Protein AF-A0A9N7RG91-F1 (afdb_monomer_lite)

Secondary structure (DSSP, 8-state):
------------------------------------------------PPP----PPPPHHHHHHHHHHHHHHHHHHHHHHHHHHHHHHHHHHHHHHHHHHHHHGGGGGT--HHHHHHHHHTTHHHHHHHHHHHHHHHHTSTT-HHHHGGGTHHHHHHHHHHHHHHHHHHHSSPPPHHHHHHHHT--SS------

Foldseek 3Di:
DDDDDDDDDDDDPDDDPDDPDDDDDDDDDDDDDDDDDDDDDDDDDDDPDDDDDDPPPQDPVNVVVVVVVVVVVVVVVVVVVLLVVLLVLLVQLVVLLVQLVVLCVCVVVVDDLVNSLVSNLVSLVVLLVSVVVNVVSVVVPPPCCVVNVVSNVVSLVSLQVSVQVNVCSVPVDGDDPVNSCVSNVHDPDDDPPPD

InterPro domains:
  IPR002848 Translin family [PF01997] (83-185)
  IPR002848 Translin family [PTHR10741] (62-185)
  IPR016068 Translin, N-terminal [G3DSA:1.20.58.190] (51-189)
  IPR036081 Translin superfamily [SSF74784] (65-187)

Sequence (195 aa):
MKSFFRSAIYTKLSFPIRPLNPNPHRAAPLALLLRPSAGGLSTLSSMASDGSGSNAPPSPTAAALEKQFEVFRHQLDGSGGLRELLRGVASEIESVTRIIQSSLLLIHQSRPVPEVLEKAKGRIGELRELYSKLAGIIQEYPGQYYRYHGDWRTETQTVVSLLAFMHYLETENLLLHAEAEEKLGCKFYLPRKIL

Structure (mmCIF, N/CA/C/O backbone):
data_AF-A0A9N7RG91-F1
#
_entry.id   AF-A0A9N7RG91-F1
#
loop_
_atom_site.group_PDB
_atom_site.id
_atom_site.type_symbol
_atom_site.label_atom_id
_atom_site.label_alt_id
_atom_site.label_comp_id
_atom_site.label_asym_id
_atom_site.label_entity_id
_atom_site.label_seq_id
_atom_site.pdbx_PDB_ins_code
_atom_site.Cartn_x
_atom_site.Cartn_y
_atom_site.Cartn_z
_atom_site.occupancy
_atom_site.B_iso_or_equiv
_atom_site.auth_seq_id
_atom_site.auth_comp_id
_atom_site.auth_asym_id
_atom_site.auth_atom_id
_atom_site.pdbx_PDB_model_num
ATOM 1 N N . MET A 1 1 ? 1.715 22.296 51.069 1.00 37.09 1 MET A N 1
ATOM 2 C CA . MET A 1 1 ? 2.928 21.762 51.729 1.00 37.09 1 MET A CA 1
ATOM 3 C C . MET A 1 1 ? 2.980 20.254 51.526 1.00 37.09 1 MET A C 1
ATOM 5 O O . MET A 1 1 ? 1.991 19.605 51.818 1.00 37.09 1 MET A O 1
ATOM 9 N N . LYS A 1 2 ? 4.150 19.762 51.087 1.00 38.12 2 LYS A N 1
ATOM 10 C CA . LYS A 1 2 ? 4.648 18.366 51.095 1.00 38.12 2 LYS A CA 1
ATOM 11 C C . LYS A 1 2 ? 4.181 17.413 49.975 1.00 38.12 2 LYS A C 1
ATOM 13 O O . LYS A 1 2 ? 3.261 16.623 50.111 1.00 38.12 2 LYS A O 1
ATOM 18 N N . SER A 1 3 ? 4.949 17.514 48.888 1.00 31.98 3 SER A N 1
ATOM 19 C CA . SER A 1 3 ? 5.352 16.473 47.929 1.00 31.98 3 SER A CA 1
ATOM 20 C C . SER A 1 3 ? 5.931 15.221 48.612 1.00 31.98 3 SER A C 1
ATOM 22 O O . SER A 1 3 ? 6.576 15.364 49.647 1.00 31.98 3 SER A O 1
ATOM 24 N N . PHE A 1 4 ? 5.750 14.034 48.013 1.00 38.75 4 PHE A N 1
ATOM 25 C CA . PHE A 1 4 ? 6.802 13.196 47.392 1.00 38.75 4 PHE A CA 1
ATOM 26 C C . PHE A 1 4 ? 6.316 11.745 47.250 1.00 38.75 4 PHE A C 1
ATOM 28 O O . PHE A 1 4 ? 6.217 11.043 48.244 1.00 38.75 4 PHE A O 1
ATOM 35 N N . PHE A 1 5 ? 6.150 11.264 46.016 1.00 40.41 5 PHE A N 1
ATOM 36 C CA . PHE A 1 5 ? 6.590 9.916 45.649 1.00 40.41 5 PHE A CA 1
ATOM 37 C C . PHE A 1 5 ? 7.161 9.963 44.233 1.00 40.41 5 PHE A C 1
ATOM 39 O O . PHE A 1 5 ? 6.484 10.290 43.262 1.00 40.41 5 PHE A O 1
ATOM 46 N N . ARG A 1 6 ? 8.467 9.708 44.159 1.00 37.06 6 ARG A N 1
ATOM 47 C CA . ARG A 1 6 ? 9.227 9.493 42.933 1.00 37.06 6 ARG A CA 1
ATOM 48 C C . ARG A 1 6 ? 9.027 8.037 42.517 1.00 37.06 6 ARG A C 1
ATOM 50 O O . ARG A 1 6 ? 9.235 7.154 43.340 1.00 37.06 6 ARG A O 1
ATOM 57 N N . SER A 1 7 ? 8.735 7.791 41.246 1.00 30.83 7 SER A N 1
ATOM 58 C CA . SER A 1 7 ? 9.111 6.536 40.597 1.00 30.83 7 SER A CA 1
ATOM 59 C C . SER A 1 7 ? 9.621 6.864 39.203 1.00 30.83 7 SER A C 1
ATOM 61 O O . SER A 1 7 ? 8.890 7.361 38.350 1.00 30.83 7 SER A O 1
ATOM 63 N N . ALA A 1 8 ? 10.924 6.674 39.035 1.00 38.06 8 ALA A N 1
ATOM 64 C CA . ALA A 1 8 ? 11.617 6.753 37.769 1.00 38.06 8 ALA A CA 1
ATOM 65 C C . ALA A 1 8 ? 11.768 5.321 37.257 1.00 38.06 8 ALA A C 1
ATOM 67 O O . ALA A 1 8 ? 12.481 4.530 37.870 1.00 38.06 8 ALA A O 1
ATOM 68 N N . ILE A 1 9 ? 11.132 5.002 36.132 1.00 45.16 9 ILE A N 1
ATOM 69 C CA . ILE A 1 9 ? 11.534 3.861 35.311 1.00 45.16 9 ILE A CA 1
ATOM 70 C C . ILE A 1 9 ? 11.903 4.413 33.941 1.00 45.16 9 ILE A C 1
ATOM 72 O O . ILE A 1 9 ? 11.071 4.777 33.114 1.00 45.16 9 ILE A O 1
ATOM 76 N N . TYR A 1 10 ? 13.213 4.527 33.770 1.00 34.75 10 TYR A N 1
ATOM 77 C CA . TYR A 1 10 ? 13.900 4.724 32.510 1.00 34.75 10 TYR A CA 1
ATOM 78 C C . TYR A 1 10 ? 13.773 3.428 31.702 1.00 34.75 10 TYR A C 1
ATOM 80 O O . TYR A 1 10 ? 14.278 2.398 32.137 1.00 34.75 10 TYR A O 1
ATOM 88 N N . THR A 1 11 ? 13.180 3.476 30.508 1.00 33.69 11 THR A N 1
ATOM 89 C CA . THR A 1 11 ? 13.423 2.434 29.499 1.00 33.69 11 THR A CA 1
ATOM 90 C C . THR A 1 11 ? 13.603 3.098 28.142 1.00 33.69 11 THR A C 1
ATOM 92 O O . THR A 1 11 ? 12.647 3.379 27.425 1.00 33.69 11 THR A O 1
ATOM 95 N N . LYS A 1 12 ? 14.859 3.405 27.800 1.00 34.97 12 LYS A N 1
ATOM 96 C CA . LYS A 1 12 ? 15.247 3.719 26.424 1.00 34.97 12 LYS A CA 1
ATOM 97 C C . LYS A 1 12 ? 15.334 2.404 25.651 1.00 34.97 12 LYS A C 1
ATOM 99 O O . LYS A 1 12 ? 16.330 1.696 25.757 1.00 34.97 12 LYS A O 1
ATOM 104 N N . LEU A 1 13 ? 14.303 2.086 24.874 1.00 34.47 13 LEU A N 1
ATOM 105 C CA . LEU A 1 13 ? 14.391 1.078 23.817 1.00 34.47 13 LEU A CA 1
ATOM 106 C C . LEU A 1 13 ? 15.138 1.693 22.627 1.00 34.47 13 LEU A C 1
ATOM 108 O O . LEU A 1 13 ? 14.544 2.232 21.698 1.00 34.47 13 LEU A O 1
ATOM 112 N N . SER A 1 14 ? 16.468 1.657 22.695 1.00 36.44 14 SER A N 1
ATOM 113 C CA . SER A 1 14 ? 17.331 1.900 21.541 1.00 36.44 14 SER A CA 1
ATOM 114 C C . SER A 1 14 ? 17.401 0.614 20.720 1.00 36.44 14 SER A C 1
ATOM 116 O O . SER A 1 14 ? 18.037 -0.352 21.134 1.00 36.44 14 SER A O 1
ATOM 118 N N . PHE A 1 15 ? 16.745 0.593 19.563 1.00 37.28 15 PHE A N 1
ATOM 119 C CA . PHE A 1 15 ? 16.900 -0.473 18.575 1.00 37.28 15 PHE A CA 1
ATOM 120 C C . PHE A 1 15 ? 18.271 -0.346 17.886 1.00 37.28 15 PHE A C 1
ATOM 122 O O . PHE A 1 15 ? 18.539 0.695 17.280 1.00 37.28 15 PHE A O 1
ATOM 129 N N . PRO A 1 16 ? 19.152 -1.362 17.929 1.00 35.19 16 PRO A N 1
ATOM 130 C CA . PRO A 1 16 ? 20.354 -1.358 17.112 1.00 35.19 16 PRO A CA 1
ATOM 131 C C . PRO A 1 16 ? 19.998 -1.803 15.688 1.00 35.19 16 PRO A C 1
ATOM 133 O O . PRO A 1 16 ? 19.671 -2.965 15.446 1.00 35.19 16 PRO A O 1
ATOM 136 N N . ILE A 1 17 ? 20.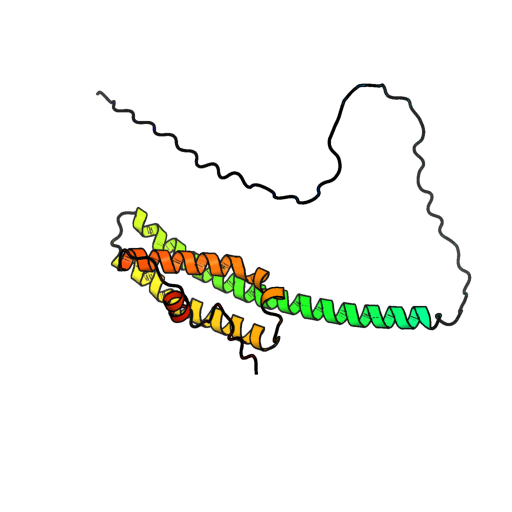094 -0.882 14.726 1.00 42.09 17 ILE A N 1
ATOM 137 C CA . ILE A 1 17 ? 20.160 -1.235 13.305 1.00 42.09 17 ILE A CA 1
ATOM 138 C C . ILE A 1 17 ? 21.485 -1.972 13.099 1.00 42.09 17 ILE A C 1
ATOM 140 O O . ILE A 1 17 ? 22.562 -1.388 13.197 1.00 42.09 17 ILE A O 1
ATOM 144 N N . ARG A 1 18 ? 21.399 -3.277 12.849 1.00 37.19 18 ARG A N 1
ATOM 145 C CA . ARG A 1 18 ? 22.527 -4.136 12.489 1.00 37.19 18 ARG A CA 1
ATOM 146 C C . ARG A 1 18 ? 22.698 -4.092 10.965 1.00 37.19 18 ARG A C 1
ATOM 148 O O . ARG A 1 18 ? 21.834 -4.627 10.273 1.00 37.19 18 ARG A O 1
ATOM 155 N N . PRO A 1 19 ? 23.772 -3.511 10.404 1.00 41.88 19 PRO A N 1
ATOM 156 C CA . PRO A 1 19 ? 24.084 -3.721 8.998 1.00 41.88 19 PRO A CA 1
ATOM 157 C C . PRO A 1 19 ? 24.739 -5.100 8.843 1.00 41.88 19 PRO A C 1
ATOM 159 O O . PRO A 1 19 ? 25.849 -5.336 9.318 1.00 41.88 19 PRO A O 1
ATOM 162 N N . LEU A 1 20 ? 24.044 -6.035 8.193 1.00 40.44 20 LEU A N 1
ATOM 163 C CA . LEU A 1 20 ? 24.650 -7.267 7.689 1.00 40.44 20 LEU A CA 1
ATOM 164 C C . LEU A 1 20 ? 25.345 -6.941 6.362 1.00 40.44 20 LEU A C 1
ATOM 166 O O . LEU A 1 20 ? 24.726 -6.959 5.304 1.00 40.44 20 LEU A O 1
ATOM 170 N N . ASN A 1 21 ? 26.629 -6.600 6.442 1.00 43.72 21 ASN A N 1
ATOM 171 C CA . ASN A 1 21 ? 27.542 -6.584 5.302 1.00 43.72 21 ASN A CA 1
ATOM 172 C C . ASN A 1 21 ? 28.086 -8.013 5.096 1.00 43.72 21 ASN A C 1
ATOM 174 O O . ASN A 1 21 ? 28.737 -8.522 6.013 1.00 43.72 21 ASN A O 1
ATOM 178 N N . PRO A 1 22 ? 27.854 -8.681 3.951 1.00 38.34 22 PRO A N 1
ATOM 179 C CA . PRO A 1 22 ? 28.481 -9.950 3.642 1.00 38.34 22 PRO A CA 1
ATOM 180 C C . PRO A 1 22 ? 29.646 -9.700 2.681 1.00 38.34 22 PRO A C 1
ATOM 182 O O . PRO A 1 22 ? 29.482 -9.749 1.465 1.00 38.34 22 PRO A O 1
ATOM 185 N N . ASN A 1 23 ? 30.843 -9.444 3.205 1.00 39.59 23 ASN A N 1
ATOM 186 C CA . ASN A 1 23 ? 32.048 -9.638 2.405 1.00 39.59 23 ASN A CA 1
ATOM 187 C C . ASN A 1 23 ? 33.181 -10.192 3.283 1.00 39.59 23 ASN A C 1
ATOM 189 O O . ASN A 1 23 ? 33.664 -9.483 4.168 1.00 39.59 23 ASN A O 1
ATOM 193 N N . PRO A 1 24 ? 33.584 -11.463 3.111 1.00 43.25 24 PRO A N 1
ATOM 194 C CA . PRO A 1 24 ? 34.466 -12.138 4.042 1.00 43.25 24 PRO A CA 1
ATOM 195 C C . PRO A 1 24 ? 35.900 -12.152 3.519 1.00 43.25 24 PRO A C 1
ATOM 197 O O . PRO A 1 24 ? 36.456 -13.225 3.359 1.00 43.25 24 PRO A O 1
ATOM 200 N N . HIS A 1 25 ? 36.542 -11.007 3.279 1.00 44.88 25 HIS A N 1
ATOM 201 C CA . HIS A 1 25 ? 37.998 -11.019 3.131 1.00 44.88 25 HIS A CA 1
ATOM 202 C C . HIS A 1 25 ? 38.673 -9.811 3.780 1.00 44.88 25 HIS A C 1
ATOM 204 O O . HIS A 1 25 ? 38.539 -8.673 3.342 1.00 44.88 25 HIS A O 1
ATOM 210 N N . ARG A 1 26 ? 39.520 -10.173 4.753 1.00 36.12 26 ARG A N 1
ATOM 211 C CA . ARG A 1 26 ? 40.743 -9.504 5.215 1.00 36.12 26 ARG A CA 1
ATOM 212 C C . ARG A 1 26 ? 40.619 -8.679 6.498 1.00 36.12 26 ARG A C 1
ATOM 214 O O . ARG A 1 26 ? 40.324 -7.491 6.508 1.00 36.12 26 ARG A O 1
ATOM 221 N N . ALA A 1 27 ? 40.924 -9.370 7.594 1.00 36.78 27 ALA A N 1
ATOM 222 C CA . ALA A 1 27 ? 41.176 -8.809 8.907 1.00 36.78 27 ALA A CA 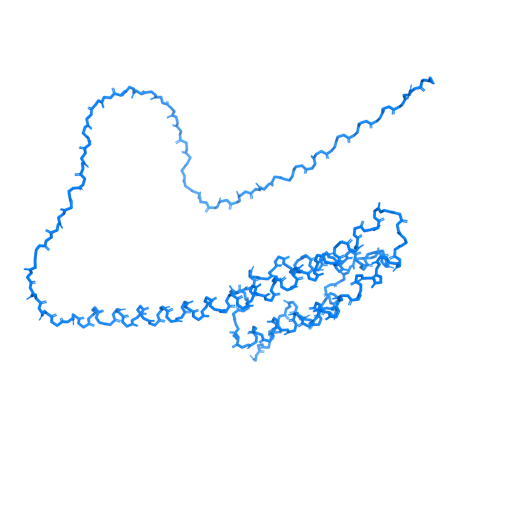1
ATOM 223 C C . ALA A 1 27 ? 42.590 -8.190 9.010 1.00 36.78 27 ALA A C 1
ATOM 225 O O . ALA A 1 27 ? 43.566 -8.815 8.598 1.00 36.78 27 ALA A O 1
ATOM 226 N N . ALA A 1 28 ? 42.634 -7.029 9.679 1.00 39.47 28 ALA A N 1
ATOM 227 C CA . ALA A 1 28 ? 43.622 -6.606 10.688 1.00 39.47 28 ALA A CA 1
ATOM 228 C C . ALA A 1 28 ? 45.043 -6.146 10.225 1.00 39.47 28 ALA A C 1
ATOM 230 O O . ALA A 1 28 ? 45.394 -6.291 9.059 1.00 39.47 28 ALA A O 1
ATOM 231 N N . PRO A 1 29 ? 45.885 -5.586 11.129 1.00 50.09 29 PRO A N 1
ATOM 232 C CA . PRO A 1 29 ? 45.765 -4.231 11.699 1.00 50.09 29 PRO A CA 1
ATOM 233 C C . PRO A 1 29 ? 47.128 -3.479 11.802 1.00 50.09 29 PRO A C 1
ATOM 235 O O . PRO A 1 29 ? 48.170 -4.022 11.462 1.00 50.09 29 PRO A O 1
ATOM 238 N N . LEU A 1 30 ? 47.084 -2.275 12.395 1.00 35.59 30 LEU A N 1
ATOM 239 C CA . LEU A 1 30 ? 48.121 -1.546 13.162 1.00 35.59 30 LEU A CA 1
ATOM 240 C C . LEU A 1 30 ? 48.619 -0.206 12.607 1.00 35.59 30 LEU A C 1
ATOM 242 O O . LEU A 1 30 ? 49.077 -0.054 11.480 1.00 35.59 30 LEU A O 1
ATOM 246 N N . ALA A 1 31 ? 48.524 0.760 13.517 1.00 38.81 31 ALA A N 1
ATOM 247 C CA . ALA A 1 31 ? 49.067 2.101 13.480 1.00 38.81 31 ALA A CA 1
ATOM 248 C C . ALA A 1 31 ? 50.601 2.108 13.535 1.00 38.81 31 ALA A C 1
ATOM 250 O O . ALA A 1 31 ? 51.185 1.264 14.209 1.00 38.81 31 ALA A O 1
ATOM 251 N N . LEU A 1 32 ? 51.221 3.131 12.936 1.00 32.69 32 LEU A N 1
ATOM 252 C CA . LEU A 1 32 ? 52.096 4.109 13.610 1.00 32.69 32 LEU A CA 1
ATOM 253 C C . LEU A 1 32 ? 52.745 5.057 12.580 1.00 32.69 32 LEU A C 1
ATOM 255 O O . LEU A 1 32 ? 53.379 4.618 11.631 1.00 32.69 32 LEU A O 1
ATOM 259 N N . LEU A 1 33 ? 52.541 6.358 12.819 1.00 43.50 33 LEU A N 1
ATOM 260 C CA . LEU A 1 33 ? 53.443 7.508 12.622 1.00 43.50 33 LEU A CA 1
ATOM 261 C C . LEU A 1 33 ? 54.484 7.475 11.484 1.00 43.50 33 LEU A C 1
ATOM 263 O O . LEU A 1 33 ? 55.426 6.699 11.556 1.00 43.50 33 LEU A O 1
ATOM 267 N N . LEU A 1 34 ? 54.444 8.487 10.596 1.00 32.00 34 LEU A N 1
ATOM 268 C CA . LEU A 1 34 ? 55.606 9.336 10.245 1.00 32.00 34 LEU A CA 1
ATOM 269 C C . LEU A 1 34 ? 55.218 10.523 9.326 1.00 32.00 34 LEU A C 1
ATOM 271 O O . LEU A 1 34 ? 54.814 10.338 8.188 1.00 32.00 34 LEU A O 1
ATOM 275 N N . ARG A 1 35 ? 55.356 11.733 9.895 1.00 35.75 35 ARG A N 1
ATOM 276 C CA . ARG A 1 35 ? 55.930 13.006 9.386 1.00 35.75 35 ARG A CA 1
ATOM 277 C C . ARG A 1 35 ? 55.666 13.482 7.928 1.00 35.75 35 ARG A C 1
ATOM 279 O O . ARG A 1 35 ? 55.867 12.723 6.989 1.00 35.75 35 ARG A O 1
ATOM 286 N N . PRO A 1 36 ? 55.365 14.784 7.706 1.00 41.66 36 PRO A N 1
ATOM 287 C CA . PRO A 1 36 ? 55.147 15.334 6.370 1.00 41.66 36 PRO A CA 1
ATOM 288 C C . PRO A 1 36 ? 56.472 15.703 5.686 1.00 41.66 36 PRO A C 1
ATOM 290 O O . PRO A 1 36 ? 57.332 16.343 6.293 1.00 41.66 36 PRO A O 1
ATOM 293 N N . SER A 1 37 ? 56.610 15.341 4.409 1.00 35.97 37 SER A N 1
ATOM 294 C CA . SER A 1 37 ? 57.636 15.870 3.508 1.00 35.97 37 SER A CA 1
ATOM 295 C C . SER A 1 37 ? 56.967 16.388 2.243 1.00 35.97 37 SER A C 1
ATOM 297 O O . SER A 1 37 ? 56.134 15.713 1.644 1.00 35.97 37 SER A O 1
ATOM 299 N N . ALA A 1 38 ? 57.332 17.614 1.885 1.00 45.25 38 ALA A N 1
ATOM 300 C CA . ALA A 1 38 ? 56.874 18.353 0.724 1.00 45.25 38 ALA A CA 1
ATOM 301 C C . ALA A 1 38 ? 57.157 17.616 -0.595 1.00 45.25 38 ALA A C 1
ATOM 303 O O . ALA A 1 38 ? 58.200 16.979 -0.739 1.00 45.25 38 ALA A O 1
ATOM 304 N N . GLY A 1 39 ? 56.262 17.772 -1.575 1.00 35.03 39 GLY A N 1
ATOM 305 C CA . GLY A 1 39 ? 56.524 17.359 -2.952 1.00 35.03 39 GLY A CA 1
ATOM 306 C C . GLY A 1 39 ? 55.283 17.314 -3.842 1.00 35.03 39 GLY A C 1
ATOM 307 O O . GLY A 1 39 ? 54.563 16.328 -3.833 1.00 35.03 39 GLY A O 1
ATOM 308 N N . GLY A 1 40 ? 55.090 18.368 -4.643 1.00 34.41 40 GLY A N 1
ATOM 309 C CA . GLY A 1 40 ? 54.470 18.296 -5.973 1.00 34.41 40 GLY A CA 1
ATOM 310 C C . GLY A 1 40 ? 52.941 18.246 -6.061 1.00 34.41 40 GLY A C 1
ATOM 311 O O . GLY A 1 40 ? 52.355 17.175 -6.164 1.00 34.41 40 GLY A O 1
ATOM 312 N N . LEU A 1 41 ? 52.300 19.416 -6.182 1.00 37.94 41 LEU A N 1
ATOM 313 C CA . LEU A 1 41 ? 51.051 19.523 -6.943 1.00 37.94 41 LEU A CA 1
ATOM 314 C C . LEU A 1 41 ? 51.379 19.270 -8.424 1.00 37.94 41 LEU A C 1
ATOM 316 O O . LEU A 1 41 ? 52.024 20.101 -9.062 1.00 37.94 41 LEU A O 1
ATOM 320 N N . SER A 1 42 ? 50.923 18.152 -8.981 1.00 36.97 42 SER A N 1
ATOM 321 C CA . SER A 1 42 ? 50.860 17.965 -10.432 1.00 36.97 42 SER A CA 1
ATOM 322 C C . SER A 1 42 ? 49.448 18.291 -10.901 1.00 36.97 42 SER A C 1
ATOM 324 O O . SER A 1 42 ? 48.544 17.460 -10.876 1.00 36.97 42 SER A O 1
ATOM 326 N N . THR A 1 43 ? 49.274 19.550 -11.292 1.00 39.56 43 THR A N 1
ATOM 327 C CA . THR A 1 43 ? 48.138 20.059 -12.058 1.00 39.56 43 THR A CA 1
ATOM 328 C C . THR A 1 43 ? 47.950 19.201 -13.311 1.00 39.56 43 THR A C 1
ATOM 330 O O . THR A 1 43 ? 48.836 19.150 -14.164 1.00 39.56 43 THR A O 1
ATOM 333 N N . LEU A 1 44 ? 46.807 18.520 -13.426 1.00 42.97 44 LEU A N 1
ATOM 334 C CA . LEU A 1 44 ? 46.411 17.818 -14.647 1.00 42.97 44 LEU A CA 1
ATOM 335 C C . LEU A 1 44 ? 46.201 18.857 -15.756 1.00 42.97 44 LEU A C 1
ATOM 337 O O . LEU A 1 44 ? 45.242 19.627 -15.737 1.00 42.97 44 LEU A O 1
ATOM 341 N N . SER A 1 45 ? 47.149 18.905 -16.690 1.00 41.94 45 SER A N 1
ATOM 342 C CA . SER A 1 45 ? 47.078 19.730 -17.890 1.00 41.94 45 SER A CA 1
ATOM 343 C C . SER A 1 45 ? 46.026 19.159 -18.843 1.00 41.94 45 SER A C 1
ATOM 345 O O . SER A 1 45 ? 46.094 18.000 -19.251 1.00 41.94 45 SER A O 1
ATOM 347 N N . SER A 1 46 ? 45.040 19.993 -19.164 1.00 45.41 46 SER A N 1
ATOM 348 C CA . SER A 1 46 ? 44.055 19.790 -20.222 1.00 45.41 46 SER A CA 1
ATOM 349 C C . SER A 1 46 ? 44.758 19.796 -21.582 1.00 45.41 46 SER A C 1
ATOM 351 O O . SER A 1 46 ? 45.235 20.838 -22.031 1.00 45.41 46 SER A O 1
ATOM 353 N N . MET A 1 47 ? 44.823 18.643 -22.247 1.00 49.19 47 MET A N 1
ATOM 354 C CA . MET A 1 47 ? 45.175 18.570 -23.664 1.00 49.19 47 MET A CA 1
ATOM 355 C C . MET A 1 47 ? 43.898 18.765 -24.485 1.00 49.19 47 MET A C 1
ATOM 357 O O . MET A 1 47 ? 43.183 17.812 -24.787 1.00 49.19 47 MET A O 1
ATOM 361 N N . ALA A 1 48 ? 43.613 20.016 -24.845 1.00 47.66 48 ALA A N 1
ATOM 362 C CA . ALA A 1 48 ? 42.766 20.307 -25.992 1.00 47.66 48 ALA A CA 1
ATOM 363 C C . ALA A 1 48 ? 43.558 19.924 -27.252 1.00 47.66 48 ALA A C 1
ATOM 365 O O . ALA A 1 48 ? 44.546 20.577 -27.580 1.00 47.66 48 ALA A O 1
ATOM 366 N N . SER A 1 49 ? 43.170 18.829 -27.911 1.00 50.28 49 SER A N 1
ATOM 367 C CA . SER A 1 49 ? 43.648 18.533 -29.261 1.00 50.28 49 SER A CA 1
ATOM 368 C C . SER A 1 49 ? 42.759 19.231 -30.276 1.00 50.28 49 SER A C 1
ATOM 370 O O . SER A 1 49 ? 41.544 19.045 -30.317 1.00 50.28 49 SER A O 1
ATOM 372 N N . ASP A 1 50 ? 43.451 20.061 -31.039 1.00 45.88 50 ASP A N 1
ATOM 373 C CA . ASP A 1 50 ? 43.040 20.816 -32.203 1.00 45.88 50 ASP A CA 1
ATOM 374 C C . ASP A 1 50 ? 42.516 19.907 -33.329 1.00 45.88 50 ASP A C 1
ATOM 376 O O . ASP A 1 50 ? 42.853 18.723 -33.424 1.00 45.88 50 ASP A O 1
ATOM 380 N N . GLY A 1 51 ? 41.641 20.469 -34.158 1.00 51.72 51 GLY A N 1
ATOM 381 C CA . GLY A 1 51 ? 40.848 19.748 -35.142 1.00 51.72 51 GLY A CA 1
ATOM 382 C C . GLY A 1 51 ? 41.671 19.112 -36.263 1.00 51.72 51 GLY A C 1
ATOM 383 O O . GLY A 1 51 ? 42.460 19.763 -36.939 1.00 51.72 51 GLY A O 1
ATOM 384 N N . SER A 1 52 ? 41.383 17.842 -36.548 1.00 48.72 52 SER A N 1
ATOM 385 C CA . SER A 1 52 ? 41.632 17.245 -37.859 1.00 48.72 52 SER A CA 1
ATOM 386 C C . SER A 1 52 ? 40.460 16.337 -38.210 1.00 48.72 52 SER A C 1
ATOM 388 O O . SER A 1 52 ? 40.241 15.290 -37.596 1.00 48.72 52 SER A O 1
ATOM 390 N N . GLY A 1 53 ? 39.644 16.808 -39.156 1.00 52.31 53 GLY A N 1
ATOM 391 C CA . GLY A 1 53 ? 38.456 16.127 -39.648 1.00 52.31 53 GLY A CA 1
ATOM 392 C C . GLY A 1 53 ? 38.819 14.808 -40.316 1.00 52.31 53 GLY A C 1
ATOM 393 O O .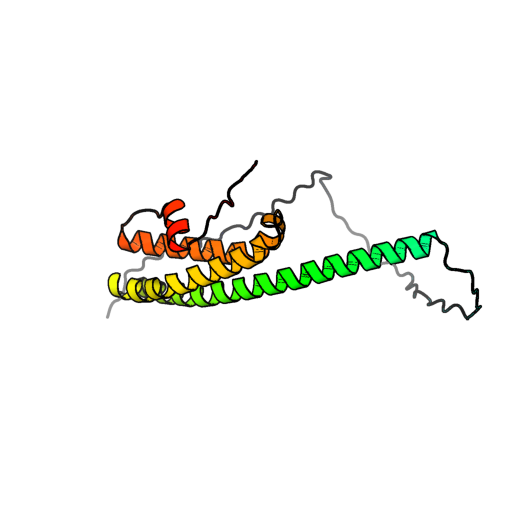 GLY A 1 53 ? 39.133 14.763 -41.501 1.00 52.31 53 GLY A O 1
ATOM 394 N N . SER A 1 54 ? 38.725 13.723 -39.557 1.00 48.94 54 SER A N 1
ATOM 395 C CA . SER A 1 54 ? 38.617 12.379 -40.103 1.00 48.94 54 SER A CA 1
ATOM 396 C C . SER A 1 54 ? 37.137 12.012 -40.147 1.00 48.94 54 SER A C 1
ATOM 398 O O . SER A 1 54 ? 36.570 11.492 -39.193 1.00 48.94 54 SER A O 1
ATOM 400 N N . ASN A 1 55 ? 36.498 12.267 -41.292 1.00 56.88 55 ASN A N 1
ATOM 401 C CA . ASN A 1 55 ? 35.260 11.580 -41.664 1.00 56.88 55 ASN A CA 1
ATOM 402 C C . ASN A 1 55 ? 35.601 10.116 -41.999 1.00 56.88 55 ASN A C 1
ATOM 404 O O . ASN A 1 55 ? 35.478 9.675 -43.139 1.00 56.88 55 ASN A O 1
ATOM 408 N N . ALA A 1 56 ? 36.099 9.370 -41.013 1.00 58.38 56 ALA A N 1
ATOM 409 C CA . ALA A 1 56 ? 36.076 7.922 -41.074 1.00 58.38 56 ALA A CA 1
ATOM 410 C C . ALA A 1 56 ? 34.609 7.507 -40.873 1.00 58.38 56 ALA A C 1
ATOM 412 O O . ALA A 1 56 ? 33.991 7.970 -39.909 1.00 58.38 56 ALA A O 1
ATOM 413 N N . PRO A 1 57 ? 34.015 6.690 -41.764 1.00 63.69 57 PRO A N 1
ATOM 414 C CA . PRO A 1 57 ? 32.662 6.198 -41.546 1.00 63.69 57 PRO A CA 1
ATOM 415 C C . PRO A 1 57 ? 32.610 5.523 -40.169 1.00 63.69 57 PRO A C 1
ATOM 417 O O . PRO A 1 57 ? 33.567 4.824 -39.811 1.00 63.69 57 PRO A O 1
ATOM 420 N N . PRO A 1 58 ? 31.546 5.751 -39.373 1.00 65.50 58 PRO A N 1
ATOM 421 C CA . PRO A 1 58 ? 31.445 5.160 -38.049 1.00 65.50 58 PRO A CA 1
ATOM 422 C C . PRO A 1 58 ? 31.659 3.656 -38.186 1.00 65.50 58 PRO A C 1
ATOM 424 O O . PRO A 1 58 ? 30.998 3.005 -38.998 1.00 65.50 58 PRO A O 1
ATOM 427 N N . SER A 1 59 ? 32.629 3.123 -37.434 1.00 79.56 59 SER A N 1
ATOM 428 C CA . SER A 1 59 ? 32.899 1.686 -37.417 1.00 79.56 59 SER A CA 1
ATOM 429 C C . SER A 1 59 ? 31.564 0.953 -37.242 1.00 79.56 59 SER A C 1
ATOM 431 O O . SER A 1 59 ? 30.808 1.325 -36.338 1.00 79.56 59 SER A O 1
ATOM 433 N N . PRO A 1 60 ? 31.237 -0.059 -38.069 1.00 79.06 60 PRO A N 1
ATOM 434 C CA . PRO A 1 60 ? 29.964 -0.777 -37.979 1.00 79.06 60 PRO A CA 1
ATOM 435 C C . PRO A 1 60 ? 29.663 -1.267 -36.556 1.00 79.06 60 PRO A C 1
ATOM 437 O O . PRO A 1 60 ? 28.515 -1.262 -36.116 1.00 79.06 60 PRO A O 1
ATOM 440 N N . THR A 1 61 ? 30.713 -1.603 -35.802 1.00 88.94 61 THR A N 1
ATOM 441 C CA . THR A 1 61 ? 30.647 -1.966 -34.385 1.00 88.94 61 THR A CA 1
ATOM 442 C C . THR A 1 61 ? 30.213 -0.800 -33.492 1.00 88.94 61 THR A C 1
ATOM 444 O O . THR A 1 61 ? 29.368 -0.986 -32.625 1.00 88.94 61 THR A O 1
ATOM 447 N N . ALA A 1 62 ? 30.744 0.408 -33.702 1.00 89.38 62 ALA A N 1
ATOM 448 C CA . ALA A 1 62 ? 30.374 1.592 -32.923 1.00 89.38 62 ALA A CA 1
ATOM 449 C C . ALA A 1 62 ? 28.912 1.997 -33.170 1.00 89.38 62 ALA A C 1
ATOM 451 O O . ALA A 1 62 ? 28.177 2.253 -32.220 1.00 89.38 62 ALA A O 1
ATOM 452 N N . ALA A 1 63 ? 28.459 1.967 -34.427 1.00 89.38 63 ALA A N 1
ATOM 453 C CA . ALA A 1 63 ? 27.060 2.229 -34.767 1.00 89.38 63 ALA A CA 1
ATOM 454 C C . ALA A 1 63 ? 26.105 1.173 -34.172 1.00 89.38 63 ALA A C 1
ATOM 456 O O . ALA A 1 63 ? 25.009 1.503 -33.715 1.00 89.38 63 ALA A O 1
ATOM 457 N N . ALA A 1 64 ? 26.524 -0.097 -34.136 1.00 93.56 64 ALA A N 1
ATOM 458 C CA . ALA A 1 64 ? 25.758 -1.165 -33.497 1.00 93.56 64 ALA A CA 1
ATOM 459 C C . ALA A 1 64 ? 25.648 -0.978 -31.973 1.00 93.56 64 ALA A C 1
ATOM 461 O O . ALA A 1 64 ? 24.568 -1.184 -31.419 1.00 93.56 64 ALA A O 1
ATOM 462 N N . LEU A 1 65 ? 26.730 -0.557 -31.307 1.00 95.88 65 LEU A N 1
ATOM 463 C CA . LEU A 1 65 ? 26.719 -0.249 -29.874 1.00 95.88 65 LEU A CA 1
ATOM 464 C C . LEU A 1 65 ? 25.826 0.954 -29.557 1.00 95.88 65 LEU A C 1
ATOM 466 O O . LEU A 1 65 ? 25.022 0.869 -28.634 1.00 95.88 65 LEU A O 1
ATOM 470 N N . GLU A 1 66 ? 25.897 2.034 -30.338 1.00 95.62 66 GLU A N 1
ATOM 471 C CA . GLU A 1 66 ? 25.035 3.208 -30.133 1.00 95.62 66 GLU A CA 1
ATOM 472 C C . GLU A 1 66 ? 23.553 2.824 -30.202 1.00 95.62 66 GLU A C 1
ATOM 474 O O . GLU A 1 66 ? 22.759 3.180 -29.333 1.00 95.62 66 GLU A O 1
ATOM 479 N N . LYS A 1 67 ? 23.186 1.982 -31.175 1.00 95.75 67 LYS A N 1
ATOM 480 C CA . LYS A 1 67 ? 21.826 1.447 -31.274 1.00 95.75 67 LYS A CA 1
ATOM 481 C C . LYS A 1 67 ? 21.425 0.634 -30.036 1.00 95.75 67 LYS A C 1
ATOM 483 O O . LYS A 1 67 ? 20.277 0.719 -29.605 1.00 95.75 67 LYS A O 1
ATOM 488 N N . GLN A 1 68 ? 22.334 -0.159 -29.462 1.00 97.50 68 GLN A N 1
ATOM 489 C CA . GLN A 1 68 ? 22.058 -0.898 -28.224 1.00 97.50 68 GLN A CA 1
ATOM 490 C C . GLN A 1 68 ? 21.843 0.043 -27.034 1.00 97.50 68 GLN A C 1
ATOM 492 O O . GLN A 1 68 ? 20.910 -0.172 -26.259 1.00 97.50 68 GLN A O 1
ATOM 497 N N . PHE A 1 69 ? 22.657 1.094 -26.905 1.00 97.56 69 PHE A N 1
ATOM 498 C CA . PHE A 1 69 ? 22.485 2.097 -25.857 1.00 97.56 69 PHE A CA 1
ATOM 499 C C . PHE A 1 69 ? 21.182 2.875 -26.013 1.00 97.56 69 PHE A C 1
ATOM 501 O O . PHE A 1 69 ? 20.516 3.110 -25.011 1.00 97.56 69 PHE A O 1
ATOM 508 N N . GLU A 1 70 ? 20.774 3.219 -27.234 1.00 97.81 70 GLU A N 1
ATOM 509 C CA . GLU A 1 70 ? 19.487 3.878 -27.489 1.00 97.81 70 GLU A CA 1
ATOM 510 C C . GLU A 1 70 ? 18.305 3.001 -27.039 1.00 97.81 70 GLU A C 1
ATOM 512 O O . GLU A 1 70 ? 17.417 3.453 -26.319 1.00 97.81 70 GLU A O 1
ATOM 517 N N . VAL A 1 71 ? 18.331 1.703 -27.368 1.00 97.75 71 VAL A N 1
ATOM 518 C CA . VAL A 1 71 ? 17.313 0.752 -26.889 1.00 97.75 71 VAL A CA 1
ATOM 519 C C . VAL A 1 71 ? 17.310 0.672 -25.361 1.00 97.75 71 VAL A C 1
ATOM 521 O O . VAL A 1 71 ? 16.244 0.674 -24.744 1.00 97.75 71 VAL A O 1
ATOM 524 N N . PHE A 1 72 ? 18.488 0.617 -24.737 1.00 97.88 72 PHE A N 1
ATOM 525 C CA . PHE A 1 72 ? 18.600 0.562 -23.283 1.00 97.88 72 PHE A CA 1
ATOM 526 C C . PHE A 1 72 ? 18.100 1.849 -22.612 1.00 97.88 72 PHE A C 1
ATOM 528 O O . PHE A 1 72 ? 17.409 1.770 -21.597 1.00 97.88 72 PHE A O 1
ATOM 535 N N . ARG A 1 73 ? 18.381 3.021 -23.198 1.00 97.31 73 ARG A N 1
ATOM 536 C CA . ARG A 1 73 ? 17.865 4.320 -22.740 1.00 97.31 73 ARG A CA 1
ATOM 537 C C . ARG A 1 73 ? 16.339 4.321 -22.729 1.00 97.31 73 ARG A C 1
ATOM 539 O O . ARG A 1 73 ? 15.752 4.509 -21.670 1.00 97.31 73 ARG A O 1
ATOM 546 N N . HIS A 1 74 ? 15.703 3.954 -23.841 1.00 97.44 74 HIS A N 1
ATOM 547 C CA . HIS A 1 74 ? 14.242 3.860 -23.905 1.00 97.44 74 HIS A CA 1
ATOM 548 C C . HIS A 1 74 ? 13.641 2.891 -22.873 1.00 97.44 74 HIS A C 1
ATOM 550 O O . HIS A 1 74 ? 12.598 3.177 -22.284 1.00 97.44 74 HIS A O 1
ATOM 556 N N . GLN A 1 75 ? 14.292 1.751 -22.619 1.00 95.75 75 GLN A N 1
ATOM 557 C CA . GLN A 1 75 ? 13.845 0.805 -21.589 1.00 95.75 75 GLN A CA 1
ATOM 558 C C . GLN A 1 75 ? 13.961 1.382 -20.171 1.00 95.75 75 GLN A C 1
ATOM 560 O O . GLN A 1 75 ? 13.076 1.157 -19.339 1.00 95.75 75 GLN A O 1
ATOM 565 N N . LEU A 1 76 ? 15.042 2.110 -19.879 1.00 96.38 76 LEU A N 1
ATOM 566 C CA . LEU A 1 76 ? 15.226 2.778 -18.593 1.00 96.38 76 LEU A CA 1
ATOM 567 C C . LEU A 1 76 ? 14.214 3.900 -18.389 1.00 96.38 76 LEU A C 1
ATOM 569 O O . LEU A 1 76 ? 13.631 3.963 -17.310 1.00 96.38 76 LEU A O 1
ATOM 573 N N . ASP A 1 77 ? 13.957 4.710 -19.413 1.00 97.25 77 ASP A N 1
ATOM 574 C CA . ASP A 1 77 ? 12.984 5.801 -19.352 1.00 97.25 77 ASP A CA 1
ATOM 575 C C . ASP A 1 77 ? 11.575 5.263 -19.079 1.00 97.25 77 ASP A C 1
ATOM 577 O O . ASP A 1 77 ? 10.905 5.710 -18.146 1.00 97.25 77 ASP A O 1
ATOM 581 N N . GLY A 1 78 ? 11.157 4.218 -19.804 1.00 95.00 78 GLY A N 1
ATOM 582 C CA . GLY A 1 78 ? 9.880 3.545 -19.550 1.00 95.00 78 GLY A CA 1
ATOM 583 C C . GLY A 1 78 ? 9.799 2.958 -18.136 1.00 95.00 78 GLY A C 1
ATOM 584 O O . GLY A 1 78 ? 8.793 3.109 -17.441 1.00 95.00 78 GLY A O 1
ATOM 585 N N . SER A 1 79 ? 10.888 2.346 -17.656 1.00 95.19 79 SER A N 1
ATOM 586 C CA . SER A 1 79 ? 10.952 1.861 -16.276 1.00 95.19 79 SER A CA 1
ATOM 587 C C . SER A 1 79 ? 10.956 2.995 -15.245 1.00 95.19 79 SER A C 1
ATOM 589 O O . SER A 1 79 ? 10.526 2.754 -14.116 1.00 95.19 79 SER A O 1
ATOM 591 N N . GLY A 1 80 ? 11.490 4.169 -15.575 1.00 96.56 80 GLY A N 1
ATOM 592 C CA . GLY A 1 80 ? 11.500 5.357 -14.726 1.00 96.56 80 GLY A CA 1
ATOM 593 C C . GLY A 1 80 ? 10.092 5.909 -14.550 1.00 96.56 80 GLY A C 1
ATOM 594 O O . GLY A 1 80 ? 9.616 5.997 -13.419 1.00 96.56 80 GLY A O 1
ATOM 595 N N . GLY A 1 81 ? 9.385 6.135 -15.661 1.00 96.75 81 GLY A N 1
ATOM 596 C CA . GLY A 1 81 ? 7.999 6.610 -15.647 1.00 96.75 81 GLY A CA 1
ATOM 597 C C . GLY A 1 81 ? 7.056 5.675 -14.883 1.00 96.75 81 GLY A C 1
ATOM 598 O O . GLY A 1 81 ? 6.239 6.132 -14.085 1.00 96.75 81 GLY A O 1
ATOM 599 N N . LEU A 1 82 ? 7.224 4.354 -15.023 1.00 96.69 82 LEU A N 1
ATOM 600 C CA . LEU A 1 82 ? 6.446 3.390 -14.237 1.00 96.69 82 LEU A CA 1
ATOM 601 C C . LEU A 1 82 ? 6.706 3.526 -12.726 1.00 96.69 82 LEU A C 1
ATOM 603 O O . LEU A 1 82 ? 5.766 3.488 -11.935 1.00 96.69 82 LEU A O 1
ATOM 607 N N . ARG A 1 83 ? 7.962 3.717 -12.300 1.00 97.81 83 ARG A N 1
ATOM 608 C CA . ARG A 1 83 ? 8.285 3.925 -10.875 1.00 97.81 83 ARG A CA 1
ATOM 609 C C . ARG A 1 83 ? 7.673 5.208 -10.331 1.00 97.81 83 ARG A C 1
ATOM 611 O O . ARG A 1 83 ? 7.216 5.220 -9.194 1.00 97.81 83 ARG A O 1
ATOM 618 N N . GLU A 1 84 ? 7.670 6.276 -11.118 1.00 98.19 84 GLU A N 1
ATOM 619 C CA . GLU A 1 84 ? 7.046 7.544 -10.736 1.00 98.19 84 GLU A CA 1
ATOM 620 C C . GLU A 1 84 ? 5.535 7.390 -10.556 1.00 98.19 84 GLU A C 1
ATOM 622 O O . GLU A 1 84 ? 4.999 7.804 -9.529 1.00 98.19 84 GLU A O 1
ATOM 627 N N . LEU A 1 85 ? 4.867 6.701 -11.486 1.00 97.69 85 LEU A N 1
ATOM 628 C CA . LEU A 1 85 ? 3.440 6.395 -11.387 1.00 97.69 85 LEU A CA 1
ATOM 629 C C . LEU A 1 85 ? 3.113 5.595 -10.116 1.00 97.69 85 LEU A C 1
ATOM 631 O O . LEU A 1 85 ? 2.187 5.939 -9.380 1.00 97.69 85 L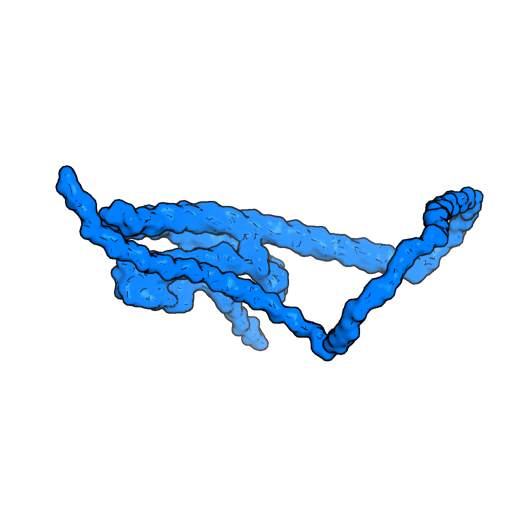EU A O 1
ATOM 635 N N . LEU A 1 86 ? 3.895 4.550 -9.833 1.00 97.44 86 LEU A N 1
ATOM 636 C CA . LEU A 1 86 ? 3.719 3.708 -8.647 1.00 97.44 86 LEU A CA 1
ATOM 637 C C . LEU A 1 86 ? 3.940 4.485 -7.348 1.00 97.44 86 LEU A C 1
ATOM 639 O O . LEU A 1 86 ? 3.147 4.350 -6.417 1.00 97.44 86 LEU A O 1
ATOM 643 N N . ARG A 1 87 ? 4.975 5.332 -7.290 1.00 98.19 87 ARG A N 1
ATOM 644 C CA . ARG A 1 87 ? 5.221 6.206 -6.135 1.00 98.19 87 ARG A CA 1
ATOM 645 C C . ARG A 1 87 ? 4.109 7.223 -5.940 1.00 98.19 87 ARG A C 1
ATOM 647 O O . ARG A 1 87 ? 3.763 7.495 -4.799 1.00 98.19 87 ARG A O 1
ATOM 654 N N . GLY A 1 88 ? 3.511 7.729 -7.019 1.00 98.50 88 GLY A N 1
ATOM 655 C CA . GLY A 1 88 ? 2.320 8.575 -6.941 1.00 98.50 88 GLY A CA 1
ATOM 656 C C . GLY A 1 88 ? 1.184 7.884 -6.184 1.00 98.50 88 GLY A C 1
ATOM 657 O O . GLY A 1 88 ? 0.663 8.434 -5.215 1.00 98.50 88 GLY A O 1
ATOM 658 N N . VAL A 1 89 ? 0.872 6.634 -6.543 1.00 98.38 89 VAL A N 1
ATOM 659 C CA . VAL A 1 89 ? -0.138 5.837 -5.822 1.00 98.38 89 VAL A CA 1
ATOM 660 C C . VAL A 1 89 ? 0.294 5.542 -4.383 1.00 98.38 89 VAL A C 1
ATOM 662 O O . VAL A 1 89 ? -0.522 5.642 -3.471 1.00 98.38 89 VAL A O 1
ATOM 665 N N . ALA A 1 90 ? 1.570 5.225 -4.148 1.00 98.31 90 ALA A N 1
ATOM 666 C CA . ALA A 1 90 ? 2.094 5.002 -2.800 1.00 98.31 90 ALA A CA 1
ATOM 667 C C . ALA A 1 90 ? 1.947 6.248 -1.905 1.00 98.31 90 ALA A C 1
ATOM 669 O O . ALA A 1 90 ? 1.518 6.133 -0.760 1.0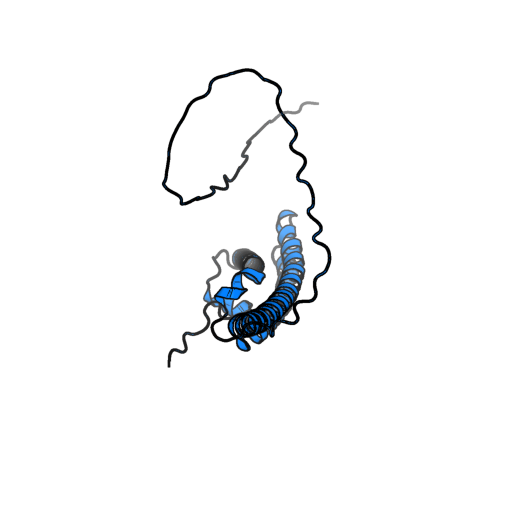0 98.31 90 ALA A O 1
ATOM 670 N N . SER A 1 91 ? 2.204 7.449 -2.432 1.00 98.62 91 SER A N 1
ATOM 671 C CA . SER A 1 91 ? 1.988 8.710 -1.712 1.00 98.62 91 SER A CA 1
ATOM 672 C C . SER A 1 91 ? 0.508 8.974 -1.407 1.00 98.62 91 SER A C 1
ATOM 674 O O . SER A 1 91 ? 0.184 9.465 -0.324 1.00 98.62 91 SER A O 1
ATOM 676 N N . GLU A 1 92 ? -0.409 8.618 -2.313 1.00 98.56 92 GLU A N 1
ATOM 677 C CA . GLU A 1 92 ? -1.853 8.664 -2.034 1.00 98.56 92 GLU A CA 1
ATOM 678 C C . GLU A 1 92 ? -2.220 7.705 -0.881 1.00 98.56 92 GLU A C 1
ATOM 680 O O . GLU A 1 92 ? -2.916 8.107 0.056 1.00 98.56 92 GLU A O 1
ATOM 685 N N . ILE A 1 93 ? -1.686 6.473 -0.889 1.00 98.44 93 ILE A N 1
ATOM 686 C CA . ILE A 1 93 ? -1.874 5.489 0.195 1.00 98.44 93 ILE A CA 1
ATOM 687 C C . ILE A 1 93 ? -1.348 6.047 1.518 1.00 98.44 93 ILE A C 1
ATOM 689 O O . ILE A 1 93 ? -2.044 5.984 2.533 1.00 98.44 93 ILE A O 1
ATOM 693 N N . GLU A 1 94 ? -0.143 6.617 1.525 1.00 98.38 94 GLU A N 1
ATOM 694 C CA . GLU A 1 94 ? 0.461 7.212 2.717 1.00 98.38 94 GLU A CA 1
ATOM 695 C C . GLU A 1 94 ? -0.426 8.324 3.299 1.00 98.38 94 GLU A C 1
ATOM 697 O O . GLU A 1 94 ? -0.648 8.375 4.511 1.00 98.38 94 GLU A O 1
ATOM 702 N N . SER A 1 95 ? -0.986 9.183 2.445 1.00 98.25 95 SER A N 1
ATOM 703 C CA . SER A 1 95 ? -1.861 10.283 2.858 1.00 98.25 95 SER A CA 1
ATOM 704 C C . SER A 1 95 ? -3.105 9.783 3.602 1.00 98.25 95 SER A C 1
ATOM 706 O O . SER A 1 95 ? -3.377 10.211 4.729 1.00 98.25 95 SER A O 1
ATOM 708 N N . VAL A 1 96 ? -3.811 8.798 3.034 1.00 98.12 96 VAL A N 1
ATOM 709 C CA . VAL A 1 96 ? -4.976 8.166 3.682 1.00 98.12 96 VAL A CA 1
ATOM 710 C C . VAL A 1 96 ? -4.560 7.469 4.982 1.00 98.12 96 VAL A C 1
ATOM 712 O O . VAL A 1 96 ? -5.216 7.598 6.020 1.00 98.12 96 VAL A O 1
ATOM 715 N N . THR A 1 97 ? -3.414 6.791 4.959 1.00 97.69 97 THR A N 1
ATOM 716 C CA . THR A 1 97 ? -2.851 6.076 6.111 1.00 97.69 97 THR A CA 1
ATOM 717 C C . THR A 1 97 ? -2.553 7.021 7.279 1.00 97.69 97 THR A C 1
ATOM 719 O O . THR A 1 97 ? -2.865 6.693 8.424 1.00 97.69 97 THR A O 1
ATOM 722 N N . ARG A 1 98 ? -2.041 8.233 7.025 1.00 97.69 98 ARG A N 1
ATOM 723 C CA . ARG A 1 98 ? -1.803 9.256 8.065 1.00 97.69 98 ARG A CA 1
ATOM 724 C C . ARG A 1 98 ? -3.100 9.728 8.732 1.00 97.69 98 ARG A C 1
ATOM 726 O O . ARG A 1 98 ? -3.115 9.997 9.938 1.00 97.69 98 ARG A O 1
ATOM 733 N N . ILE A 1 99 ? -4.208 9.791 7.992 1.00 96.50 99 ILE A N 1
ATOM 734 C CA . ILE A 1 99 ? -5.531 10.127 8.549 1.00 96.50 99 ILE A CA 1
ATOM 735 C C . ILE A 1 99 ? -6.032 9.004 9.466 1.00 96.50 99 ILE A C 1
ATOM 737 O O . ILE A 1 99 ? -6.521 9.277 10.566 1.00 96.50 99 ILE A O 1
ATOM 741 N N . ILE A 1 100 ? -5.870 7.744 9.055 1.00 96.88 100 ILE A N 1
ATOM 742 C CA . ILE A 1 100 ? -6.208 6.582 9.889 1.00 96.88 100 ILE A CA 1
ATOM 743 C C . ILE A 1 100 ? -5.359 6.602 11.159 1.00 96.88 100 ILE A C 1
ATOM 745 O O . ILE A 1 100 ? -5.900 6.593 12.261 1.00 96.88 100 ILE A O 1
ATOM 749 N N . GLN A 1 101 ? -4.039 6.722 11.018 1.00 96.38 101 GLN A N 1
ATOM 750 C CA . GLN A 1 101 ? -3.109 6.734 12.141 1.00 96.38 101 GLN A CA 1
ATOM 751 C C . GLN A 1 101 ? -3.435 7.847 13.143 1.00 96.38 101 GLN A C 1
ATOM 753 O O . GLN A 1 101 ? -3.541 7.582 14.337 1.00 96.38 101 GLN A O 1
ATOM 758 N N . SER A 1 102 ? -3.639 9.082 12.675 1.00 95.19 102 SER A N 1
ATOM 759 C CA . SER A 1 102 ? -3.993 10.204 13.557 1.00 95.19 102 SER A CA 1
ATOM 760 C C . SER A 1 102 ? -5.325 9.996 14.280 1.00 95.19 102 SER A C 1
ATOM 762 O O . SER A 1 102 ? -5.450 10.391 15.436 1.00 95.19 102 SER A O 1
ATOM 764 N N . SER A 1 103 ? -6.292 9.333 13.639 1.00 94.06 103 SER A N 1
ATOM 765 C CA . SER A 1 103 ? -7.558 8.967 14.278 1.00 94.06 103 SER A CA 1
ATOM 766 C C . SER A 1 103 ? -7.326 7.933 15.380 1.00 94.06 103 SER A C 1
ATOM 768 O O . SER A 1 103 ? -7.759 8.144 16.507 1.00 94.06 103 SER A O 1
ATOM 770 N N . LEU A 1 104 ? -6.562 6.873 15.100 1.00 95.00 104 LEU A N 1
ATOM 771 C CA . LEU A 1 104 ? -6.266 5.810 16.066 1.00 95.00 104 LEU A CA 1
ATOM 772 C C . LEU A 1 104 ? -5.418 6.280 17.253 1.00 95.00 104 LEU A C 1
ATOM 774 O O . LEU A 1 104 ? -5.559 5.750 18.348 1.00 95.00 104 LEU A O 1
ATOM 778 N N . LEU A 1 105 ? -4.584 7.310 17.100 1.00 93.81 105 LEU A N 1
ATOM 779 C CA . LEU A 1 105 ? -3.828 7.870 18.228 1.00 93.81 105 LEU A CA 1
ATOM 780 C C . LEU A 1 105 ? -4.726 8.483 19.317 1.00 93.81 105 LEU A C 1
ATOM 782 O O . LEU A 1 105 ? -4.289 8.623 20.462 1.00 93.81 105 LEU A O 1
ATOM 786 N N . LEU A 1 106 ? -5.984 8.809 19.000 1.00 93.00 106 LEU A N 1
ATOM 787 C CA . LEU A 1 106 ? -6.941 9.348 19.967 1.00 93.00 106 LEU A CA 1
ATOM 788 C C . LEU A 1 106 ? -7.311 8.350 21.072 1.00 93.00 106 LEU A C 1
ATOM 790 O O . LEU A 1 106 ? -7.764 8.789 22.130 1.00 93.00 106 LEU A O 1
ATOM 794 N N . ILE A 1 107 ? -7.057 7.042 20.900 1.00 93.31 107 ILE A N 1
ATOM 795 C CA . ILE A 1 107 ? -7.300 6.068 21.979 1.00 93.31 107 ILE A CA 1
ATOM 796 C C . ILE A 1 107 ? -6.484 6.384 23.238 1.00 93.31 107 ILE A C 1
ATOM 798 O O . ILE A 1 107 ? -6.897 6.068 24.349 1.00 93.31 107 ILE A O 1
ATOM 802 N N . HIS A 1 108 ? -5.330 7.041 23.081 1.00 91.56 108 HIS A N 1
ATOM 803 C CA . HIS A 1 108 ? -4.456 7.400 24.196 1.00 91.56 108 HIS A CA 1
ATOM 804 C C . HIS A 1 108 ? -4.952 8.635 24.966 1.00 91.56 108 HIS A C 1
ATOM 806 O O . HIS A 1 108 ? -4.366 8.996 25.983 1.00 91.56 108 HIS A O 1
ATOM 812 N N . GLN A 1 109 ? -6.022 9.286 24.496 1.00 90.12 109 GLN A N 1
ATOM 813 C CA . GLN A 1 109 ? -6.598 10.509 25.068 1.00 90.12 109 GLN A CA 1
ATOM 814 C C . GLN A 1 109 ? -7.936 10.255 25.788 1.00 90.12 109 GLN A C 1
ATOM 816 O O . GLN A 1 109 ? -8.775 11.150 25.867 1.00 90.12 109 GLN A O 1
ATOM 821 N N . SER A 1 110 ? -8.160 9.035 26.289 1.00 84.56 110 SER A N 1
ATOM 822 C CA . SER A 1 110 ? -9.399 8.621 26.977 1.00 84.56 110 SER A CA 1
ATOM 823 C C . SER A 1 110 ? -10.673 8.718 26.122 1.00 84.56 110 SER A C 1
ATOM 825 O O . SER A 1 110 ? -11.774 8.844 26.658 1.00 84.56 110 SER A O 1
ATOM 827 N N . ARG A 1 111 ? -10.543 8.661 24.789 1.00 88.56 111 ARG A N 1
ATOM 828 C CA . ARG A 1 111 ? -11.688 8.592 23.871 1.00 88.56 111 ARG A CA 1
ATOM 829 C C . ARG A 1 111 ? -12.258 7.169 23.817 1.00 88.56 111 ARG A C 1
ATOM 831 O O . ARG A 1 111 ? -11.475 6.218 23.817 1.00 88.56 111 ARG A O 1
ATOM 838 N N . PRO A 1 112 ? -13.591 6.998 23.732 1.00 90.69 112 PRO A N 1
ATOM 839 C CA . PRO A 1 112 ? -14.195 5.689 23.524 1.00 90.69 112 PRO A CA 1
ATOM 840 C C . PRO A 1 112 ? -13.693 5.036 22.232 1.00 90.69 112 PRO A C 1
ATOM 842 O O . PRO A 1 112 ? -13.682 5.658 21.170 1.00 90.69 112 PRO A O 1
ATOM 845 N N . VAL A 1 113 ? -13.333 3.755 22.313 1.00 91.56 113 VAL A N 1
ATOM 846 C CA . VAL A 1 113 ? -12.856 2.965 21.166 1.00 91.56 113 VAL A CA 1
ATOM 847 C C . VAL A 1 113 ? -13.821 3.003 19.964 1.00 91.56 113 VAL A C 1
ATOM 849 O O . VAL A 1 113 ? -13.335 3.208 18.850 1.00 91.56 113 VAL A O 1
ATOM 852 N N . PRO A 1 114 ? -15.161 2.904 20.129 1.00 92.56 114 PRO A N 1
ATOM 853 C CA . PRO A 1 114 ? -16.084 2.959 18.991 1.00 92.56 114 PRO A CA 1
ATOM 854 C C . PRO A 1 114 ? -16.007 4.267 18.187 1.00 92.56 114 PRO A C 1
ATOM 856 O O . PRO A 1 114 ? -15.992 4.219 16.960 1.00 92.56 114 PRO A O 1
ATOM 859 N N . GLU A 1 115 ? -15.889 5.416 18.866 1.00 90.44 115 GLU A N 1
ATOM 860 C CA . GLU A 1 115 ? -15.770 6.746 18.238 1.00 90.44 115 GLU A CA 1
ATOM 861 C C . GLU A 1 115 ? -14.484 6.842 17.403 1.00 90.44 115 GLU A C 1
ATOM 863 O O . GLU A 1 115 ? -14.480 7.328 16.271 1.00 90.44 115 GLU A O 1
ATOM 868 N N . VAL A 1 116 ? -13.377 6.333 17.949 1.00 91.50 116 VAL A N 1
ATOM 869 C CA . VAL A 1 116 ? -12.072 6.351 17.279 1.00 91.50 116 VAL A CA 1
ATOM 870 C C . VAL A 1 116 ? -12.064 5.457 16.036 1.00 91.50 116 VAL A C 1
ATOM 872 O O . VAL A 1 116 ? -11.538 5.843 14.985 1.00 91.50 116 VAL A O 1
ATOM 875 N N . LEU A 1 117 ? -12.663 4.271 16.138 1.00 94.50 117 LEU A N 1
ATOM 876 C CA . LEU A 1 117 ? -12.700 3.300 15.051 1.00 94.50 117 LEU A CA 1
ATOM 877 C C . LEU A 1 117 ? -13.617 3.717 13.906 1.00 94.50 117 LEU A C 1
ATOM 879 O O . LEU A 1 117 ? -13.271 3.454 12.758 1.00 94.50 117 LEU A O 1
ATOM 883 N N . GLU A 1 118 ? -14.748 4.372 14.177 1.00 93.88 118 GLU A N 1
ATOM 884 C CA . GLU A 1 118 ? -15.679 4.829 13.137 1.00 93.88 118 GLU A CA 1
ATOM 885 C C . GLU A 1 118 ? -14.961 5.698 12.092 1.00 93.88 118 GLU A C 1
ATOM 887 O O . GLU A 1 118 ? -15.007 5.430 10.887 1.00 93.88 118 GLU A O 1
ATOM 892 N N . LYS A 1 119 ? -14.192 6.682 12.568 1.00 90.62 119 LYS A N 1
ATOM 893 C CA . LYS A 1 119 ? -13.435 7.598 11.712 1.00 90.62 119 LYS A CA 1
ATOM 894 C C . LYS A 1 119 ? -12.360 6.886 10.887 1.00 90.62 119 LYS A C 1
ATOM 896 O O . LYS A 1 119 ? -12.156 7.223 9.721 1.00 90.62 119 LYS A O 1
ATOM 901 N N . ALA A 1 120 ? -11.676 5.907 11.480 1.00 94.12 120 ALA A N 1
ATOM 902 C CA . ALA A 1 120 ? -10.661 5.110 10.796 1.00 94.12 120 ALA A CA 1
ATOM 903 C C . ALA A 1 120 ? -11.282 4.170 9.745 1.00 94.12 120 ALA A C 1
ATOM 905 O O . ALA A 1 120 ? -10.801 4.099 8.613 1.00 94.12 120 ALA A O 1
ATOM 906 N N . LYS A 1 121 ? -12.393 3.503 10.082 1.00 95.00 121 LYS A N 1
ATOM 907 C CA . LYS A 1 121 ? -13.132 2.604 9.182 1.00 95.00 121 LYS A CA 1
ATOM 908 C C . LYS A 1 121 ? -13.642 3.315 7.938 1.00 95.00 121 LYS A C 1
ATOM 910 O O . LYS A 1 121 ? -13.573 2.739 6.855 1.00 95.00 121 LYS A O 1
ATOM 915 N N . GLY A 1 122 ? -14.069 4.572 8.074 1.00 94.25 122 GLY A N 1
ATOM 916 C CA . GLY A 1 122 ? -14.517 5.394 6.948 1.00 94.25 122 GLY A CA 1
ATOM 917 C C . GLY A 1 122 ? -13.483 5.549 5.823 1.00 94.25 122 GLY A C 1
ATOM 918 O O . GLY A 1 122 ? -13.861 5.830 4.693 1.00 94.25 122 GLY A O 1
ATOM 919 N N . ARG A 1 123 ? -12.191 5.317 6.098 1.00 95.94 123 ARG A N 1
ATOM 920 C CA . ARG A 1 123 ? -11.096 5.434 5.118 1.00 95.94 123 ARG A CA 1
ATOM 921 C C . ARG A 1 123 ? -10.673 4.111 4.477 1.00 95.94 123 ARG A C 1
ATOM 923 O O . ARG A 1 123 ? -9.894 4.123 3.529 1.00 95.94 123 ARG A O 1
ATOM 930 N N . ILE A 1 124 ? -11.184 2.968 4.945 1.00 94.94 124 ILE A N 1
ATOM 931 C CA . ILE A 1 124 ? -10.817 1.650 4.389 1.00 94.94 124 ILE A CA 1
ATOM 932 C C . ILE A 1 124 ? -11.242 1.537 2.918 1.00 94.94 124 ILE A C 1
ATOM 934 O O . ILE A 1 124 ? -10.503 0.975 2.112 1.00 94.94 124 ILE A O 1
ATOM 938 N N . GLY A 1 125 ? -12.393 2.113 2.554 1.00 95.62 125 GLY A N 1
ATOM 939 C CA . GLY A 1 125 ? -12.848 2.155 1.162 1.00 95.62 125 GLY A CA 1
ATOM 940 C C . GLY A 1 125 ? -11.853 2.871 0.245 1.00 95.62 125 GLY A C 1
ATOM 941 O O . GLY A 1 125 ? -11.502 2.344 -0.803 1.00 95.62 125 GLY A O 1
ATOM 942 N N . GLU A 1 126 ? -11.316 4.013 0.679 1.00 96.56 126 GLU A N 1
ATOM 943 C CA . GLU A 1 126 ? -10.303 4.760 -0.080 1.00 96.56 126 GLU A CA 1
ATOM 944 C C . GLU A 1 126 ? -9.017 3.943 -0.266 1.00 96.56 126 GLU A C 1
ATOM 946 O O . GLU A 1 126 ? -8.481 3.883 -1.371 1.00 96.56 126 GLU A O 1
ATOM 951 N N . LEU A 1 127 ? -8.550 3.247 0.779 1.00 96.75 127 LEU A N 1
ATOM 952 C CA . LEU A 1 127 ? -7.400 2.345 0.655 1.00 96.75 127 LEU A CA 1
ATOM 953 C C . LEU A 1 127 ? -7.657 1.237 -0.370 1.00 96.75 127 LEU A C 1
ATOM 955 O O . LEU A 1 127 ? -6.786 0.952 -1.190 1.00 96.75 127 LEU A O 1
ATOM 959 N N . ARG A 1 128 ? -8.845 0.629 -0.357 1.00 95.88 128 ARG A N 1
ATOM 960 C CA . ARG A 1 128 ? -9.215 -0.426 -1.308 1.00 95.88 128 ARG A CA 1
ATOM 961 C C . ARG A 1 128 ? -9.164 0.060 -2.759 1.00 95.88 128 ARG A C 1
ATOM 963 O O . ARG A 1 128 ? -8.643 -0.652 -3.618 1.00 95.88 128 ARG A O 1
ATOM 970 N N . GLU A 1 129 ? -9.653 1.266 -3.035 1.00 96.75 129 GLU A N 1
ATOM 971 C CA . GLU A 1 129 ? -9.574 1.858 -4.377 1.00 96.75 129 GLU A CA 1
ATOM 972 C C . GLU A 1 129 ? -8.120 2.105 -4.802 1.00 96.75 129 GLU A C 1
ATOM 974 O O . GLU A 1 129 ? -7.729 1.775 -5.923 1.00 96.75 129 GLU A O 1
ATOM 979 N N . LEU A 1 130 ? -7.276 2.594 -3.890 1.00 97.25 130 LEU A N 1
ATOM 980 C CA . LEU A 1 130 ? -5.854 2.817 -4.165 1.00 97.25 130 LEU A CA 1
ATOM 981 C C . LEU A 1 130 ? -5.093 1.512 -4.434 1.00 97.25 130 LEU A C 1
ATOM 983 O O . LEU A 1 130 ? -4.299 1.445 -5.374 1.00 97.25 130 LEU A O 1
ATOM 987 N N . TYR A 1 131 ? -5.366 0.450 -3.673 1.00 96.00 131 TYR A N 1
ATOM 988 C CA . TYR A 1 131 ? -4.799 -0.874 -3.947 1.00 96.00 131 TYR A CA 1
ATOM 989 C C . TYR A 1 131 ? -5.316 -1.474 -5.255 1.00 96.00 131 TYR A C 1
ATOM 991 O O . TYR A 1 131 ? -4.557 -2.150 -5.950 1.00 96.00 131 TYR A O 1
ATOM 999 N N . SER A 1 132 ? -6.566 -1.197 -5.625 1.00 94.81 132 SER A N 1
ATOM 1000 C CA . SER A 1 132 ? -7.132 -1.617 -6.912 1.00 94.81 132 SER A CA 1
ATOM 1001 C C . SER A 1 132 ? -6.453 -0.896 -8.080 1.00 94.81 132 SER A C 1
ATOM 1003 O O . SER A 1 132 ? -6.051 -1.542 -9.047 1.00 94.81 132 SER A O 1
ATOM 1005 N N . LYS A 1 133 ? -6.224 0.418 -7.958 1.00 95.81 133 LYS A N 1
ATOM 1006 C CA . LYS A 1 133 ? -5.440 1.222 -8.912 1.00 95.81 133 LYS A CA 1
ATOM 1007 C C . LYS A 1 133 ? -4.014 0.686 -9.051 1.00 95.81 133 LYS A C 1
ATOM 1009 O O . LYS A 1 133 ? -3.547 0.460 -10.165 1.00 95.81 133 LYS A O 1
ATOM 1014 N N . LEU A 1 134 ? -3.345 0.423 -7.927 1.00 95.38 134 LEU A N 1
ATOM 1015 C CA . LEU A 1 134 ? -2.000 -0.155 -7.903 1.00 95.38 134 LEU A CA 1
ATOM 1016 C C . LEU A 1 134 ? -1.954 -1.526 -8.597 1.00 95.38 134 LEU A C 1
ATOM 1018 O O . LEU A 1 134 ? -1.061 -1.788 -9.402 1.00 95.38 134 LEU A O 1
ATOM 1022 N N . ALA A 1 135 ? -2.929 -2.392 -8.312 1.00 92.38 135 ALA A N 1
ATOM 1023 C CA . ALA A 1 135 ? -3.041 -3.701 -8.943 1.00 92.38 135 ALA A CA 1
ATOM 1024 C C . ALA A 1 135 ? -3.275 -3.588 -10.456 1.00 92.38 135 ALA A C 1
ATOM 1026 O O . ALA A 1 135 ? -2.655 -4.338 -11.206 1.00 92.38 135 ALA A O 1
ATOM 1027 N N . GLY A 1 136 ? -4.110 -2.641 -10.896 1.00 93.12 136 GLY A N 1
ATOM 1028 C CA . GLY A 1 136 ? -4.345 -2.355 -12.312 1.00 93.12 136 GLY A CA 1
ATOM 1029 C C . GLY A 1 136 ? -3.053 -2.003 -13.048 1.00 93.12 136 GLY A C 1
ATOM 1030 O O . GLY A 1 136 ? -2.724 -2.653 -14.035 1.00 93.12 136 GLY A O 1
ATOM 1031 N N . ILE A 1 137 ? -2.260 -1.079 -12.493 1.00 94.00 137 ILE A N 1
ATOM 1032 C CA . ILE A 1 137 ? -0.961 -0.693 -13.069 1.00 94.00 137 ILE A CA 1
ATOM 1033 C C . ILE A 1 137 ? -0.037 -1.910 -13.192 1.00 94.00 137 ILE A C 1
ATOM 1035 O O . ILE A 1 137 ? 0.577 -2.121 -14.229 1.00 94.00 137 ILE A O 1
ATOM 1039 N N . ILE A 1 138 ? 0.072 -2.746 -12.156 1.00 91.88 138 ILE A N 1
ATOM 1040 C CA . ILE A 1 138 ? 0.990 -3.897 -12.180 1.00 91.88 138 ILE A CA 1
ATOM 1041 C C . ILE A 1 138 ? 0.518 -5.016 -13.116 1.00 91.88 138 ILE A C 1
ATOM 1043 O O . ILE A 1 138 ? 1.350 -5.737 -13.669 1.00 91.88 138 ILE A O 1
ATOM 1047 N N . GLN A 1 139 ? -0.789 -5.168 -13.327 1.00 90.69 139 GLN A N 1
ATOM 1048 C CA . GLN A 1 139 ? -1.324 -6.157 -14.266 1.00 90.69 139 GLN A CA 1
ATOM 1049 C C . GLN A 1 139 ? -0.929 -5.868 -15.719 1.00 90.69 139 GLN A C 1
ATOM 1051 O O . GLN A 1 139 ? -0.778 -6.815 -16.491 1.00 90.69 139 GLN A O 1
ATOM 1056 N N . GLU A 1 140 ? -0.681 -4.605 -16.074 1.00 92.25 140 GLU A N 1
ATOM 1057 C CA . GLU A 1 140 ? -0.144 -4.225 -17.389 1.00 92.25 140 GLU A CA 1
ATOM 1058 C C . GLU A 1 140 ? 1.295 -4.735 -17.612 1.00 92.25 140 GLU A C 1
ATOM 1060 O O . GLU A 1 140 ? 1.727 -4.897 -18.753 1.00 92.25 140 GLU A O 1
ATOM 1065 N N . TYR A 1 141 ? 2.027 -5.060 -16.536 1.00 88.81 141 TYR A N 1
ATOM 1066 C CA . TYR A 1 141 ? 3.428 -5.503 -16.567 1.00 88.81 141 TYR A CA 1
ATOM 1067 C C . TYR A 1 141 ? 3.598 -6.882 -15.895 1.00 88.81 141 TYR A C 1
ATOM 1069 O O . TYR A 1 141 ? 4.181 -6.993 -14.805 1.00 88.81 141 TYR A O 1
ATOM 1077 N N . PRO A 1 142 ? 3.117 -7.972 -16.526 1.00 87.62 142 PRO A N 1
ATOM 1078 C CA . PRO A 1 142 ? 3.149 -9.305 -15.934 1.00 87.62 142 PRO A CA 1
ATOM 1079 C C . PRO A 1 142 ? 4.581 -9.752 -15.600 1.00 87.62 142 PRO A C 1
ATOM 1081 O O . PRO A 1 142 ? 5.530 -9.521 -16.346 1.00 87.62 142 PRO A O 1
ATOM 1084 N N . GLY A 1 143 ? 4.744 -10.403 -14.443 1.00 88.31 143 GLY A N 1
ATOM 1085 C CA . GLY A 1 143 ? 6.040 -10.902 -13.961 1.00 88.31 143 GLY A CA 1
ATOM 1086 C C . GLY A 1 143 ? 6.946 -9.852 -13.307 1.00 88.31 143 GLY A C 1
ATOM 1087 O O . GLY A 1 143 ? 7.972 -10.217 -12.740 1.00 88.31 143 GLY A O 1
ATOM 1088 N N . GLN A 1 144 ? 6.562 -8.570 -13.307 1.00 90.62 144 GLN A N 1
ATOM 1089 C CA . GLN A 1 144 ? 7.392 -7.488 -12.762 1.00 90.62 144 GLN A CA 1
ATOM 1090 C C . GLN A 1 144 ? 7.022 -7.057 -11.337 1.00 90.62 144 GLN A C 1
ATOM 1092 O O . GLN A 1 144 ? 7.622 -6.122 -10.809 1.00 90.62 144 GLN A O 1
ATOM 1097 N N . TYR A 1 145 ? 6.089 -7.755 -10.677 1.00 91.38 145 TYR A N 1
ATOM 1098 C CA . TYR A 1 145 ? 5.632 -7.412 -9.323 1.00 91.38 145 TYR A CA 1
ATOM 1099 C C . TYR A 1 145 ? 6.803 -7.159 -8.364 1.00 91.38 145 TYR A C 1
ATOM 1101 O O . TYR A 1 145 ? 6.942 -6.066 -7.826 1.00 91.38 145 TYR A O 1
ATOM 1109 N N . TYR A 1 146 ? 7.712 -8.127 -8.208 1.00 93.31 146 TYR A N 1
ATOM 1110 C CA . TYR A 1 146 ? 8.822 -8.010 -7.255 1.00 93.31 146 TYR A CA 1
ATOM 1111 C C . TYR A 1 146 ? 9.892 -6.991 -7.663 1.00 93.31 146 TYR A C 1
ATOM 1113 O O . TYR A 1 146 ? 10.608 -6.492 -6.796 1.00 93.31 146 TYR A O 1
ATOM 1121 N N . ARG A 1 147 ? 9.993 -6.647 -8.955 1.00 94.25 147 ARG A N 1
ATOM 1122 C CA . ARG A 1 147 ? 10.923 -5.619 -9.449 1.00 94.25 147 ARG A CA 1
ATOM 1123 C C . ARG A 1 147 ? 10.541 -4.227 -8.945 1.00 94.25 147 ARG A C 1
ATOM 1125 O O . ARG A 1 147 ? 11.426 -3.416 -8.662 1.00 94.25 147 ARG A O 1
ATOM 1132 N N . TYR A 1 148 ? 9.240 -3.969 -8.850 1.00 95.31 148 TYR A N 1
ATOM 1133 C CA . TYR A 1 148 ? 8.691 -2.670 -8.471 1.00 95.31 148 TYR A CA 1
ATOM 1134 C C . TYR A 1 148 ? 8.099 -2.641 -7.058 1.00 95.31 148 TYR A C 1
ATOM 1136 O O . TYR A 1 148 ? 7.936 -1.565 -6.504 1.00 95.31 148 TYR A O 1
ATOM 1144 N N . HIS A 1 149 ? 7.879 -3.798 -6.424 1.00 94.62 149 HIS A N 1
ATOM 1145 C CA . HIS A 1 149 ? 7.279 -3.922 -5.088 1.00 94.62 149 HIS A CA 1
ATOM 1146 C C . HIS A 1 149 ? 7.905 -3.016 -4.020 1.00 94.62 149 HIS A C 1
ATOM 1148 O O . HIS A 1 149 ? 7.216 -2.561 -3.112 1.00 94.62 149 HIS A O 1
ATOM 1154 N N . GLY A 1 150 ? 9.205 -2.723 -4.126 1.00 95.62 150 GLY A N 1
ATOM 1155 C CA . GLY A 1 150 ? 9.883 -1.801 -3.216 1.00 95.62 150 GLY A CA 1
ATOM 1156 C C . GLY A 1 150 ? 9.292 -0.387 -3.185 1.00 95.62 150 GLY A C 1
ATOM 1157 O O . 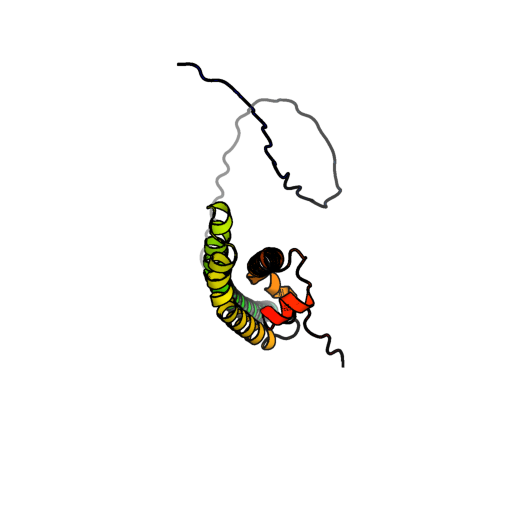GLY A 1 150 ? 9.427 0.270 -2.161 1.00 95.62 150 GLY A O 1
ATOM 1158 N N . ASP A 1 151 ? 8.621 0.057 -4.251 1.00 97.25 151 ASP A N 1
ATOM 1159 C CA . ASP A 1 151 ? 8.076 1.413 -4.372 1.00 97.25 151 ASP A CA 1
ATOM 1160 C C . ASP A 1 151 ? 6.787 1.640 -3.543 1.00 97.25 151 ASP A C 1
ATOM 1162 O O . ASP A 1 151 ? 6.414 2.790 -3.351 1.00 97.25 151 ASP A O 1
ATOM 1166 N N . TRP A 1 152 ? 6.125 0.587 -3.033 1.00 96.44 152 TRP A N 1
ATOM 1167 C CA . TRP A 1 152 ? 4.916 0.697 -2.178 1.00 96.44 152 TRP A CA 1
ATOM 1168 C C . TRP A 1 152 ? 4.907 -0.246 -0.955 1.00 96.44 152 TRP A C 1
ATOM 1170 O O . TRP A 1 152 ? 3.901 -0.407 -0.244 1.00 96.44 152 TRP A O 1
ATOM 1180 N N . ARG A 1 153 ? 6.012 -0.972 -0.738 1.00 96.25 153 ARG A N 1
ATOM 1181 C CA . ARG A 1 153 ? 6.116 -2.001 0.306 1.00 96.25 153 ARG A CA 1
ATOM 1182 C C . ARG A 1 153 ? 5.918 -1.414 1.701 1.00 96.25 153 ARG A C 1
ATOM 1184 O O . ARG A 1 153 ? 5.245 -2.031 2.526 1.00 96.25 153 ARG A O 1
ATOM 1191 N N . THR A 1 154 ? 6.539 -0.275 1.980 1.00 97.38 154 THR A N 1
ATOM 1192 C CA . THR A 1 154 ? 6.551 0.345 3.314 1.00 97.38 154 THR A CA 1
ATOM 1193 C C . THR A 1 154 ? 5.157 0.830 3.700 1.00 97.38 154 THR A C 1
ATOM 1195 O O . THR A 1 154 ? 4.690 0.619 4.821 1.00 97.38 154 THR A O 1
ATOM 1198 N N . GLU A 1 155 ? 4.458 1.412 2.737 1.00 97.69 155 GLU A N 1
ATOM 1199 C CA . GLU A 1 155 ? 3.089 1.897 2.834 1.00 97.69 155 GLU A CA 1
ATOM 1200 C C . GLU A 1 155 ? 2.169 0.718 3.135 1.00 97.69 155 GLU A C 1
ATOM 1202 O O . GLU A 1 155 ? 1.381 0.763 4.074 1.00 97.69 155 GLU A O 1
ATOM 1207 N N . THR A 1 156 ? 2.371 -0.400 2.437 1.00 96.62 156 THR A N 1
ATOM 1208 C CA . THR A 1 156 ? 1.608 -1.630 2.670 1.00 96.62 156 THR A CA 1
ATOM 1209 C C . THR A 1 156 ? 1.829 -2.229 4.045 1.00 96.62 156 THR A C 1
ATOM 1211 O O . THR A 1 156 ? 0.867 -2.594 4.718 1.00 96.62 156 THR A O 1
ATOM 1214 N N . GLN A 1 157 ? 3.073 -2.288 4.510 1.00 96.94 157 GLN A N 1
ATOM 1215 C CA . GLN A 1 157 ? 3.366 -2.735 5.871 1.00 96.94 157 GLN A CA 1
ATOM 1216 C C . GLN A 1 157 ? 2.694 -1.836 6.916 1.00 96.94 157 GLN A C 1
ATOM 1218 O O . GLN A 1 157 ? 2.157 -2.334 7.905 1.00 96.94 157 GLN A O 1
ATOM 1223 N N . THR A 1 158 ? 2.681 -0.525 6.676 1.00 97.88 158 THR A N 1
ATOM 1224 C CA . THR A 1 158 ? 2.042 0.448 7.567 1.00 97.88 158 THR A CA 1
ATOM 1225 C C . THR A 1 158 ? 0.527 0.269 7.583 1.00 97.88 158 THR A C 1
ATOM 1227 O O . THR A 1 158 ? -0.059 0.152 8.657 1.00 97.88 158 THR A O 1
ATOM 1230 N N . VAL A 1 159 ? -0.107 0.162 6.413 1.00 97.81 159 VAL A N 1
ATOM 1231 C CA . VAL A 1 159 ? -1.545 -0.098 6.286 1.00 97.81 159 VAL A CA 1
ATOM 1232 C C . VAL A 1 159 ? -1.933 -1.383 7.014 1.00 97.81 159 VAL A C 1
ATOM 1234 O O . VAL A 1 159 ? -2.840 -1.359 7.841 1.00 97.81 159 VAL A O 1
ATOM 1237 N N . VAL A 1 160 ? -1.228 -2.492 6.770 1.00 97.38 160 VAL A N 1
ATOM 1238 C CA . VAL A 1 160 ? -1.517 -3.780 7.424 1.00 97.38 160 VAL A CA 1
ATOM 1239 C C . VAL A 1 160 ? -1.348 -3.684 8.941 1.00 97.38 160 VAL A C 1
ATOM 1241 O O . VAL A 1 160 ? -2.182 -4.207 9.675 1.00 97.38 160 VAL A O 1
ATOM 1244 N N . SER A 1 161 ? -0.325 -2.970 9.423 1.00 97.12 161 SER A N 1
ATOM 1245 C CA . SER A 1 161 ? -0.132 -2.712 10.855 1.00 97.12 161 SER A CA 1
ATOM 1246 C C . SER A 1 161 ? -1.319 -1.959 11.469 1.00 97.12 161 SER A C 1
ATOM 1248 O O . SER A 1 161 ? -1.839 -2.364 12.509 1.00 97.12 161 SER A O 1
ATOM 1250 N N . LEU A 1 162 ? -1.813 -0.907 10.805 1.00 97.12 162 LEU A N 1
ATOM 1251 C CA . LEU A 1 162 ? -2.975 -0.152 11.285 1.00 97.12 162 LEU A CA 1
ATOM 1252 C C . LEU A 1 162 ? -4.267 -0.970 11.219 1.00 97.12 162 LEU A C 1
ATOM 1254 O O . LEU A 1 162 ? -5.059 -0.911 12.154 1.00 97.12 162 LEU A O 1
ATOM 1258 N N . LEU A 1 163 ? -4.473 -1.761 10.164 1.00 96.94 163 LEU A N 1
ATOM 1259 C CA . LEU A 1 163 ? -5.628 -2.656 10.065 1.00 96.94 163 LEU A CA 1
ATOM 1260 C C . LEU A 1 163 ? -5.617 -3.712 11.171 1.00 96.94 163 LEU A C 1
ATOM 1262 O O . LEU A 1 163 ? -6.660 -3.982 11.767 1.00 96.94 163 LEU A O 1
ATOM 1266 N N . ALA A 1 164 ? -4.449 -4.285 11.467 1.00 97.19 164 ALA A N 1
ATOM 1267 C CA . ALA A 1 164 ? -4.289 -5.227 12.565 1.00 97.19 164 ALA A CA 1
ATOM 1268 C C . ALA A 1 164 ? -4.570 -4.558 13.913 1.00 97.19 164 ALA A C 1
ATOM 1270 O O . ALA A 1 164 ? -5.269 -5.127 14.747 1.00 97.19 164 ALA A O 1
ATOM 1271 N N . PHE A 1 165 ? -4.095 -3.325 14.104 1.00 96.50 165 PHE A N 1
ATOM 1272 C CA . PHE A 1 165 ? -4.365 -2.565 15.317 1.00 96.50 165 PHE A CA 1
ATOM 1273 C C . PHE A 1 165 ? -5.857 -2.247 15.486 1.00 96.50 165 PHE A C 1
ATOM 1275 O O . PHE A 1 165 ? -6.407 -2.463 16.561 1.00 96.50 165 PHE A O 1
ATOM 1282 N N . MET A 1 166 ? -6.537 -1.814 14.422 1.00 96.25 166 MET A N 1
ATOM 1283 C CA . MET A 1 166 ? -7.989 -1.608 14.430 1.00 96.25 166 MET A CA 1
ATOM 1284 C C . MET A 1 166 ? -8.744 -2.888 14.791 1.00 96.25 166 MET A C 1
ATOM 1286 O O . MET A 1 166 ? -9.610 -2.867 15.658 1.00 96.25 166 MET A O 1
ATOM 1290 N N . HIS A 1 167 ? -8.389 -4.010 14.162 1.00 96.38 167 HIS A N 1
ATOM 1291 C CA . HIS A 1 167 ? -9.019 -5.299 14.434 1.00 96.38 167 HIS A CA 1
ATOM 1292 C C . HIS A 1 167 ? -8.807 -5.757 15.882 1.00 96.38 167 HIS A C 1
ATOM 1294 O O . HIS A 1 167 ? -9.749 -6.235 16.514 1.00 96.38 167 HIS A O 1
ATOM 1300 N N . TYR A 1 168 ? -7.609 -5.548 16.430 1.00 96.25 168 TYR A N 1
ATOM 1301 C CA . TYR A 1 168 ? -7.315 -5.837 17.830 1.00 96.25 168 TYR A CA 1
ATOM 1302 C C . TYR A 1 168 ? -8.170 -4.992 18.783 1.00 96.25 168 TYR A C 1
ATOM 1304 O O . TYR A 1 168 ? -8.710 -5.523 19.745 1.00 96.25 168 TYR A O 1
ATOM 1312 N N . LEU A 1 169 ? -8.360 -3.699 18.502 1.00 94.50 169 LEU A N 1
ATOM 1313 C CA . LEU A 1 169 ? -9.225 -2.841 19.322 1.00 94.50 169 LEU A CA 1
ATOM 1314 C C . LEU A 1 169 ? -10.703 -3.271 19.303 1.00 94.50 169 LEU A C 1
ATOM 1316 O O . LEU A 1 169 ? -11.447 -2.922 20.214 1.00 94.50 169 LEU A O 1
ATOM 1320 N N . GLU A 1 170 ? -11.134 -3.998 18.273 1.00 93.38 170 GLU A N 1
ATOM 1321 C CA . GLU A 1 170 ? -12.517 -4.471 18.118 1.00 93.38 170 GLU A CA 1
ATOM 1322 C C . GLU A 1 170 ? -12.761 -5.849 18.718 1.00 93.38 170 GLU A C 1
ATOM 1324 O O . GLU A 1 170 ? -13.837 -6.108 19.252 1.00 93.38 170 GLU A O 1
ATOM 1329 N N . THR A 1 171 ? -11.793 -6.746 18.559 1.00 95.25 171 THR A N 1
ATOM 1330 C CA . THR A 1 171 ? -11.978 -8.186 18.785 1.00 95.25 171 THR A CA 1
ATOM 1331 C C . THR A 1 171 ? -11.039 -8.757 19.838 1.00 95.25 171 THR A C 1
ATOM 1333 O O . THR A 1 171 ? -11.189 -9.916 20.211 1.00 95.25 171 THR A O 1
ATOM 1336 N N . GLU A 1 172 ? -10.047 -7.971 20.270 1.00 95.31 172 GLU A N 1
ATOM 1337 C CA . GLU A 1 172 ? -8.925 -8.397 21.116 1.00 95.31 172 GLU A CA 1
ATOM 1338 C C . GLU A 1 172 ? -8.104 -9.554 20.515 1.00 95.31 172 GLU A C 1
ATOM 1340 O O . GLU A 1 172 ? -7.337 -10.218 21.213 1.00 95.31 172 GLU A O 1
ATOM 1345 N N . ASN A 1 173 ? -8.220 -9.779 19.201 1.00 96.12 173 ASN A N 1
ATOM 1346 C CA . ASN A 1 173 ? -7.518 -10.831 18.476 1.00 96.12 173 ASN A CA 1
ATOM 1347 C C . ASN A 1 173 ? -6.587 -10.263 17.390 1.00 96.12 173 ASN A C 1
ATOM 1349 O O . ASN A 1 173 ? -6.638 -9.083 17.035 1.00 96.12 173 ASN A O 1
ATOM 1353 N N . LEU A 1 174 ? -5.701 -11.113 16.868 1.00 96.25 174 LEU A N 1
ATOM 1354 C CA . LEU A 1 174 ? -4.800 -10.774 15.773 1.00 96.25 174 LEU A CA 1
ATOM 1355 C C . LEU A 1 174 ? -5.493 -10.959 14.418 1.00 96.25 174 LEU A C 1
ATOM 1357 O O . LEU A 1 174 ? -5.996 -12.039 14.120 1.00 96.25 174 LEU A O 1
ATOM 1361 N N . LEU A 1 175 ? -5.419 -9.924 13.578 1.00 95.81 175 LEU A N 1
ATOM 1362 C CA . LEU A 1 175 ? -5.916 -9.959 12.203 1.00 95.81 175 LEU A CA 1
ATOM 1363 C C . LEU A 1 175 ? -5.170 -11.015 11.379 1.00 95.81 175 LEU A C 1
ATOM 1365 O O . LEU A 1 175 ? -3.937 -11.000 11.296 1.00 95.81 175 LEU A O 1
ATOM 1369 N N . LEU A 1 176 ? -5.916 -11.895 10.719 1.00 94.75 176 LEU A N 1
ATOM 1370 C CA . LEU A 1 176 ? -5.348 -12.900 9.830 1.00 94.75 176 LEU A CA 1
ATOM 1371 C C . LEU A 1 176 ? -5.018 -12.311 8.456 1.00 94.75 176 LEU A C 1
ATOM 1373 O O . LEU A 1 176 ? -5.611 -11.338 7.992 1.00 94.75 176 LEU A O 1
ATOM 1377 N N . HIS A 1 177 ? -4.098 -12.964 7.745 1.00 91.12 177 HIS A N 1
ATOM 1378 C CA . HIS A 1 177 ? -3.697 -12.537 6.404 1.00 91.12 177 HIS A CA 1
ATOM 1379 C C . HIS A 1 177 ? -4.882 -12.453 5.425 1.00 91.12 177 HIS A C 1
ATOM 1381 O O . HIS A 1 177 ? -5.008 -11.473 4.697 1.00 91.12 177 HIS A O 1
ATOM 1387 N N . ALA A 1 178 ? -5.771 -13.452 5.430 1.00 92.06 178 ALA A N 1
ATOM 1388 C CA . ALA A 1 178 ? -6.940 -13.484 4.547 1.00 92.06 178 ALA A CA 1
ATOM 1389 C C . ALA A 1 178 ? -7.928 -12.336 4.828 1.00 92.06 178 ALA A C 1
ATOM 1391 O O . ALA A 1 178 ? -8.502 -11.773 3.902 1.00 92.06 178 ALA A O 1
ATOM 1392 N N . GLU A 1 179 ? -8.082 -11.946 6.094 1.00 92.88 179 GLU A N 1
ATOM 1393 C CA . GLU A 1 179 ? -8.950 -10.831 6.490 1.00 92.88 179 GLU A CA 1
ATOM 1394 C C . GLU A 1 179 ? -8.353 -9.482 6.065 1.00 92.88 179 GLU A C 1
ATOM 1396 O O . GLU A 1 179 ? -9.077 -8.566 5.675 1.00 92.88 179 GLU A O 1
ATOM 1401 N N . ALA A 1 180 ? -7.023 -9.349 6.107 1.00 93.44 180 ALA A N 1
ATOM 1402 C CA . ALA A 1 180 ? -6.333 -8.171 5.586 1.00 93.44 180 ALA A CA 1
ATOM 1403 C C . ALA A 1 180 ? -6.498 -8.046 4.060 1.00 93.44 180 ALA A C 1
ATOM 1405 O O . ALA A 1 180 ? -6.777 -6.953 3.564 1.00 93.44 180 ALA A O 1
ATOM 1406 N N . GLU A 1 181 ? -6.374 -9.160 3.330 1.00 91.31 181 GLU A N 1
ATOM 1407 C CA . GLU A 1 181 ? -6.630 -9.225 1.883 1.00 91.31 181 GLU A CA 1
ATOM 1408 C C . GLU A 1 181 ? -8.066 -8.815 1.541 1.00 91.31 181 GLU A C 1
ATOM 1410 O O . GLU A 1 181 ? -8.284 -8.009 0.636 1.00 91.31 181 GLU A O 1
ATOM 1415 N N . GLU A 1 182 ? -9.049 -9.315 2.294 1.00 92.19 182 GLU A N 1
ATOM 1416 C CA . GLU A 1 182 ? -10.458 -8.961 2.113 1.00 92.19 182 GLU A CA 1
ATOM 1417 C C . GLU A 1 182 ? -10.701 -7.463 2.335 1.00 92.19 182 GLU A C 1
ATOM 1419 O O . GLU A 1 182 ? -11.313 -6.802 1.494 1.00 92.19 182 GLU A O 1
ATOM 1424 N N . LYS A 1 183 ? -10.172 -6.903 3.432 1.00 92.06 183 LYS A N 1
ATOM 1425 C CA . LYS A 1 183 ? -10.323 -5.476 3.758 1.00 92.06 183 LYS A CA 1
ATOM 1426 C C . LYS A 1 183 ? -9.736 -4.564 2.682 1.00 92.06 183 LYS A C 1
ATOM 1428 O O . LYS A 1 183 ? -10.312 -3.516 2.400 1.00 92.06 183 LYS A O 1
ATOM 1433 N N . LEU A 1 184 ? -8.608 -4.950 2.090 1.00 90.88 184 LEU A N 1
ATOM 1434 C CA . LEU A 1 184 ? -7.923 -4.160 1.064 1.00 90.88 184 LEU A CA 1
ATOM 1435 C C . LEU A 1 184 ? -8.357 -4.501 -0.362 1.00 90.88 184 LEU A C 1
ATOM 1437 O O . LEU A 1 184 ? -7.970 -3.804 -1.297 1.00 90.88 184 LEU A O 1
ATOM 1441 N N . GLY A 1 185 ? -9.160 -5.551 -0.546 1.00 87.94 185 GLY A N 1
ATOM 1442 C CA . GLY A 1 185 ? -9.590 -6.020 -1.860 1.00 87.94 185 GLY A CA 1
ATOM 1443 C C . GLY A 1 185 ? -8.434 -6.476 -2.752 1.00 87.94 185 GLY A C 1
ATOM 1444 O O . GLY A 1 185 ? -8.560 -6.441 -3.975 1.00 87.94 185 GLY A O 1
ATOM 1445 N N . CYS A 1 186 ? -7.305 -6.884 -2.169 1.00 82.88 186 CYS A N 1
ATOM 1446 C CA . CYS A 1 186 ? -6.110 -7.278 -2.905 1.00 82.88 186 CYS A CA 1
ATOM 1447 C C . CYS A 1 186 ? -5.620 -8.658 -2.462 1.00 82.88 186 CYS A C 1
ATOM 1449 O O . CYS A 1 186 ? -5.875 -9.096 -1.344 1.00 82.88 186 CYS A O 1
ATOM 1451 N N . LYS A 1 187 ? -4.913 -9.360 -3.353 1.00 76.94 187 LYS A N 1
ATOM 1452 C CA . LYS A 1 187 ? -4.171 -10.567 -2.981 1.00 76.94 187 LYS A CA 1
ATOM 1453 C C . LYS A 1 187 ? -2.702 -10.211 -2.835 1.00 76.94 187 LYS A C 1
ATOM 1455 O O . LYS A 1 187 ? -2.067 -9.834 -3.821 1.00 76.94 187 LYS A O 1
ATOM 1460 N N . PHE A 1 188 ? -2.155 -10.345 -1.630 1.00 59.91 188 PHE A N 1
ATOM 1461 C CA . PHE A 1 188 ? -0.724 -10.133 -1.383 1.00 59.91 188 PHE A CA 1
ATOM 1462 C C . PHE A 1 188 ? 0.128 -11.200 -2.077 1.00 59.91 188 PHE A C 1
ATOM 1464 O O . PHE A 1 188 ? 1.286 -10.959 -2.419 1.00 59.91 188 PHE A O 1
ATOM 1471 N N . TYR A 1 189 ? -0.478 -12.350 -2.375 1.00 53.84 189 TYR A N 1
ATOM 1472 C CA . TYR A 1 189 ? 0.056 -13.342 -3.291 1.00 53.84 189 TYR A CA 1
ATOM 1473 C C . TYR A 1 189 ? -0.705 -13.257 -4.615 1.00 53.84 189 TYR A C 1
ATOM 1475 O O . TYR A 1 189 ? -1.841 -13.726 -4.721 1.00 53.84 189 TYR A O 1
ATOM 1483 N N . LEU A 1 190 ? -0.083 -12.686 -5.653 1.00 43.78 190 LEU A N 1
ATOM 1484 C CA . LEU A 1 190 ? -0.563 -12.895 -7.021 1.00 43.78 190 LEU A CA 1
ATOM 1485 C C . LEU A 1 190 ? -0.741 -14.407 -7.232 1.00 43.78 190 LEU A C 1
ATOM 1487 O O . LEU A 1 190 ? 0.176 -15.171 -6.903 1.00 43.78 190 LEU A O 1
ATOM 1491 N N . PRO A 1 191 ? -1.890 -14.874 -7.753 1.00 40.59 191 PRO A N 1
ATOM 1492 C CA . PRO A 1 191 ? -2.050 -16.283 -8.035 1.00 40.59 191 PRO A CA 1
ATOM 1493 C C . PRO A 1 191 ? -0.966 -16.668 -9.039 1.00 40.59 191 PRO A C 1
ATOM 1495 O O . PRO A 1 191 ? -0.933 -16.160 -10.160 1.00 40.59 191 PRO A O 1
ATOM 1498 N N . ARG A 1 192 ? -0.101 -17.608 -8.647 1.00 38.78 192 ARG A N 1
ATOM 1499 C CA . ARG A 1 192 ? 0.502 -18.547 -9.592 1.00 38.78 192 ARG A CA 1
ATOM 1500 C C . ARG A 1 192 ? -0.655 -19.227 -10.331 1.00 38.78 192 ARG A C 1
ATOM 1502 O O . ARG A 1 192 ? -1.047 -20.333 -9.985 1.00 38.78 192 ARG A O 1
ATOM 1509 N N . LYS A 1 193 ? -1.221 -18.582 -11.350 1.00 38.78 193 LYS A N 1
ATOM 1510 C CA . LYS A 1 193 ? -1.784 -19.318 -12.477 1.00 38.78 193 LYS A CA 1
ATOM 1511 C C . LYS A 1 193 ? -0.584 -19.755 -13.307 1.00 38.78 193 LYS A C 1
ATOM 1513 O O . LYS A 1 193 ? -0.228 -19.125 -14.293 1.00 38.78 193 LYS A O 1
ATOM 1518 N N . ILE A 1 194 ? 0.106 -20.771 -12.792 1.00 33.25 194 ILE A N 1
ATOM 1519 C CA . ILE A 1 194 ? 0.941 -21.634 -13.614 1.00 33.25 194 ILE A CA 1
ATOM 1520 C C . ILE A 1 194 ? -0.079 -22.485 -14.369 1.00 33.25 194 ILE A C 1
ATOM 1522 O O . ILE A 1 194 ? -0.813 -23.250 -13.743 1.00 33.25 194 ILE A O 1
ATOM 1526 N N . LEU A 1 195 ? -0.215 -22.200 -15.665 1.00 33.41 195 LEU A N 1
ATOM 1527 C CA . LEU A 1 195 ? -0.754 -23.145 -16.640 1.00 33.41 195 LEU A CA 1
ATOM 1528 C C . LEU A 1 195 ? 0.106 -24.412 -16.637 1.00 33.41 195 LEU A C 1
ATOM 1530 O O . LEU A 1 195 ? 1.345 -24.258 -16.528 1.00 33.41 195 LEU A O 1
#

Radius of gyration: 29.32 Å; chains: 1; bounding box: 74×45×93 Å

Organism: Striga hermonthica (NCBI:txid68872)

pLDDT: mean 76.56, std 25.51, range [30.83, 98.62]